Protein AF-A0A0C9YRB7-F1 (afdb_monomer)

pLDDT: mean 74.45, std 17.08, range [44.62, 98.25]

Secondary structure (DSSP, 8-state):
-EE--STT-S--EESSHHHHHHHHHHHTGGGS-EE--BTT---EESSHHHHHHHHHHHSGGGSSS---GGGB-----------PPPPP--------------------------------------------------------TTS-----------------PPPP--GGG-TTSPPP--SS----S-----TTHHHHHHHHHHHHHTTSS--

Foldseek 3Di:
DAADPDPPDPPGDDPDPVRVVVCCQPPPQLPDWDAQQFPPGRDIDSHPVVSVVCCCPVVVVVPPDPDDPVRGHPPDPPPPPPPDPPPPDDPPDPPPPPPPPPPPPPPPPPPDDDDDDDDDDDPPDPPDPPPPPPDPDDPPPPDPVPDDPPPPDPPPPPPDPDDDDDPPPPVPPPPVDDPDDDPPDPPDPCPPPPVCPVVVVVVVVVCVVVVVDDD

InterPro domains:
  IPR013087 Zinc finger C2H2-type [PS00028] (36-59)
  IPR013087 Zinc finger C2H2-type [SM00355] (2-28)
  IPR013087 Zinc finger C2H2-type [SM00355] (34-59)

Solvent-accessible surface area (backbone atoms only — not comparable to full-atom values): 15034 Å² total; per-residue (Å²): 121,38,71,62,81,61,85,93,60,84,80,34,74,26,86,37,69,66,56,45,51,53,45,44,50,68,70,54,46,47,75,44,76,45,61,50,45,47,62,98,44,90,53,72,27,52,46,71,70,58,47,51,52,46,40,62,70,77,41,42,83,57,62,89,49,91,72,56,74,88,47,45,50,84,79,76,72,73,75,71,74,70,80,64,78,73,73,77,77,74,72,86,61,83,73,72,83,72,77,79,76,77,79,79,74,76,75,74,75,73,75,83,74,85,73,83,85,84,82,91,72,84,75,83,76,77,81,69,82,80,74,81,86,84,73,96,67,81,78,74,76,83,75,65,86,87,55,82,81,78,75,77,71,85,65,85,76,69,84,74,83,78,81,85,73,80,78,75,89,64,80,85,74,60,81,86,54,82,78,82,82,68,79,74,73,82,82,61,89,78,62,74,78,54,90,59,51,77,57,51,51,55,52,52,53,48,37,37,74,71,64,78,42,84,131

Structure (mmCIF, N/CA/C/O backbone):
data_AF-A0A0C9YRB7-F1
#
_entry.id   AF-A0A0C9YRB7-F1
#
loop_
_atom_site.group_PDB
_atom_site.id
_atom_site.type_symbol
_atom_site.label_atom_id
_atom_site.label_alt_id
_atom_site.label_comp_id
_atom_site.label_asym_id
_atom_site.label_entity_id
_atom_site.label_seq_id
_atom_site.pdbx_PDB_ins_code
_atom_site.Cartn_x
_atom_site.Cartn_y
_atom_site.Cartn_z
_atom_site.occupancy
_atom_site.B_iso_or_equiv
_atom_site.auth_seq_id
_atom_site.auth_comp_id
_atom_site.auth_asym_id
_atom_site.auth_atom_id
_atom_site.pdbx_PDB_model_num
ATOM 1 N N . MET A 1 1 ? 16.265 2.697 -11.866 1.00 90.50 1 MET A N 1
ATOM 2 C CA . MET A 1 1 ? 15.735 1.322 -12.011 1.00 90.50 1 MET A CA 1
ATOM 3 C C . MET A 1 1 ? 15.212 0.885 -10.653 1.00 90.50 1 MET A C 1
ATOM 5 O O . MET A 1 1 ? 15.952 0.992 -9.684 1.00 90.50 1 MET A O 1
ATOM 9 N N . TYR A 1 2 ? 13.947 0.482 -10.559 1.00 97.62 2 TYR A N 1
ATOM 10 C CA . TYR A 1 2 ? 13.273 0.176 -9.290 1.00 97.62 2 TYR A CA 1
ATOM 11 C C . TYR A 1 2 ? 13.065 -1.333 -9.149 1.00 97.62 2 TYR A C 1
ATOM 13 O O . TYR A 1 2 ? 12.794 -2.001 -10.148 1.00 97.62 2 TYR A O 1
ATOM 21 N N . ARG A 1 3 ? 13.199 -1.872 -7.928 1.00 96.94 3 ARG A N 1
ATOM 22 C CA . ARG A 1 3 ? 13.149 -3.319 -7.673 1.00 96.94 3 ARG A CA 1
ATOM 23 C C . ARG A 1 3 ? 12.022 -3.715 -6.717 1.00 96.94 3 ARG A C 1
ATOM 25 O O . ARG A 1 3 ? 11.956 -3.190 -5.612 1.00 96.94 3 ARG A O 1
ATOM 32 N N . CYS A 1 4 ? 11.207 -4.698 -7.101 1.00 97.00 4 CYS A N 1
ATOM 33 C CA . CYS A 1 4 ? 10.248 -5.346 -6.205 1.00 97.00 4 CYS A CA 1
ATOM 34 C C . CYS A 1 4 ? 10.974 -6.343 -5.281 1.00 97.00 4 CYS A C 1
ATOM 36 O O . CYS A 1 4 ? 11.687 -7.241 -5.748 1.00 97.00 4 CYS A O 1
ATOM 38 N N . GLN A 1 5 ? 10.815 -6.172 -3.965 1.00 95.44 5 GLN A N 1
ATOM 39 C CA . GLN A 1 5 ? 11.448 -7.018 -2.941 1.00 95.44 5 GLN A CA 1
ATOM 40 C C . GLN A 1 5 ? 10.528 -8.122 -2.399 1.00 95.44 5 GLN A C 1
ATOM 42 O O . GLN A 1 5 ? 10.970 -8.943 -1.598 1.00 95.44 5 GLN A O 1
ATOM 47 N N . LEU A 1 6 ? 9.272 -8.185 -2.850 1.00 91.06 6 LEU A N 1
ATOM 48 C CA . LEU A 1 6 ? 8.321 -9.190 -2.384 1.00 91.06 6 LEU A CA 1
ATOM 49 C C . LEU A 1 6 ? 8.763 -10.603 -2.789 1.00 91.06 6 LEU A C 1
ATOM 51 O O . LEU A 1 6 ? 9.297 -10.842 -3.881 1.00 91.06 6 LEU A O 1
ATOM 55 N N . SER A 1 7 ? 8.569 -11.549 -1.870 1.00 89.88 7 SER A N 1
ATOM 56 C CA . SER A 1 7 ? 8.989 -12.934 -2.056 1.00 89.88 7 SER A CA 1
ATOM 57 C C . SER A 1 7 ? 8.270 -13.556 -3.258 1.00 89.88 7 SER A C 1
ATOM 59 O O . SER A 1 7 ? 7.118 -13.246 -3.557 1.00 89.88 7 SER A O 1
ATOM 61 N N . ARG A 1 8 ? 8.981 -14.418 -3.998 1.00 89.06 8 ARG A N 1
ATOM 62 C CA . ARG A 1 8 ? 8.457 -15.127 -5.185 1.00 89.06 8 ARG A CA 1
ATOM 63 C C . ARG A 1 8 ? 7.949 -14.220 -6.327 1.00 89.06 8 ARG A C 1
ATOM 65 O O . ARG A 1 8 ? 7.238 -14.696 -7.205 1.00 89.06 8 ARG A O 1
ATOM 72 N N . CYS A 1 9 ? 8.336 -12.942 -6.365 1.00 94.88 9 CYS A N 1
ATOM 73 C CA . CYS A 1 9 ? 8.055 -12.070 -7.505 1.00 94.88 9 CYS A CA 1
ATOM 74 C C . CYS A 1 9 ? 8.943 -12.418 -8.720 1.00 94.88 9 CYS A C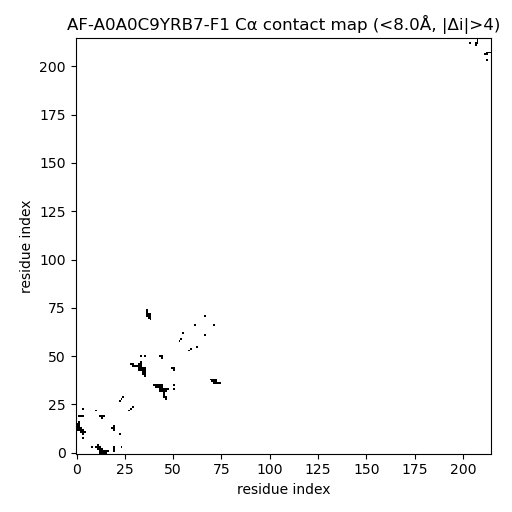 1
ATOM 76 O O . CYS A 1 9 ? 10.175 -12.394 -8.609 1.00 94.88 9 CYS A O 1
ATOM 78 N N . SER A 1 10 ? 8.327 -12.697 -9.878 1.00 93.00 10 SER A N 1
ATOM 79 C CA . SER A 1 10 ? 9.029 -12.906 -11.160 1.00 93.00 10 SER A CA 1
ATOM 80 C C . SER A 1 10 ? 9.356 -11.592 -11.884 1.00 93.00 10 SER A C 1
ATOM 82 O O . SER A 1 10 ? 10.374 -11.497 -12.562 1.00 93.00 10 SER A O 1
ATOM 84 N N . GLY A 1 11 ? 8.527 -10.555 -11.724 1.00 92.75 11 GLY A N 1
ATOM 85 C CA . GLY A 1 11 ? 8.689 -9.247 -12.369 1.00 92.75 11 GLY A CA 1
ATOM 86 C C . GLY A 1 11 ? 9.441 -8.254 -11.489 1.00 92.75 11 GLY A C 1
ATOM 87 O O . GLY A 1 11 ? 8.862 -7.277 -11.045 1.00 92.75 11 GLY A O 1
ATOM 88 N N . ARG A 1 12 ? 10.716 -8.513 -11.183 1.00 95.81 12 ARG A N 1
ATOM 89 C CA . ARG A 1 12 ? 11.421 -7.757 -10.130 1.00 95.81 12 ARG A CA 1
ATOM 90 C C . ARG A 1 12 ? 11.865 -6.356 -10.517 1.00 95.81 12 ARG A C 1
ATOM 92 O O . ARG A 1 12 ? 12.195 -5.606 -9.610 1.00 95.81 12 ARG A O 1
ATOM 99 N N . LEU A 1 13 ? 11.976 -6.024 -11.796 1.00 97.75 13 LEU A N 1
ATOM 100 C CA . LEU A 1 13 ? 12.654 -4.812 -12.252 1.00 97.75 13 LEU A CA 1
ATOM 101 C C . LEU A 1 13 ? 11.705 -3.922 -13.051 1.00 97.75 13 LEU A C 1
ATOM 103 O O . LEU A 1 13 ? 11.055 -4.389 -13.982 1.00 97.75 13 LEU A O 1
ATOM 107 N N . HIS A 1 14 ? 11.677 -2.633 -12.709 1.00 98.06 14 HIS A N 1
ATOM 108 C CA . HIS A 1 14 ? 10.812 -1.638 -13.339 1.00 98.06 14 HIS A CA 1
ATOM 109 C C . HIS A 1 14 ? 11.589 -0.378 -13.727 1.00 98.06 14 HIS A C 1
ATOM 111 O O . HIS A 1 14 ? 12.531 0.048 -13.045 1.00 98.06 14 HIS A O 1
ATOM 117 N N . SER A 1 15 ? 11.173 0.235 -14.835 1.00 97.44 15 SER A N 1
ATOM 118 C CA . SER A 1 15 ? 11.765 1.465 -15.369 1.00 97.44 15 SER A CA 1
ATOM 119 C C . SER A 1 15 ? 11.449 2.690 -14.507 1.00 97.44 15 SER A C 1
ATOM 121 O O . SER A 1 15 ? 12.297 3.569 -14.372 1.00 97.44 15 SER A O 1
ATOM 123 N N . SER A 1 16 ? 10.278 2.723 -13.864 1.00 98.25 16 SER A N 1
ATOM 124 C CA . SER A 1 16 ? 9.807 3.839 -13.039 1.00 98.25 16 SER A CA 1
ATOM 125 C C . SER A 1 16 ? 9.192 3.376 -11.715 1.00 98.25 16 SER A C 1
ATOM 127 O O . SER A 1 16 ? 8.793 2.219 -11.560 1.00 98.25 16 SER A O 1
ATOM 129 N N . LEU A 1 17 ? 9.089 4.304 -10.759 1.00 97.31 17 LEU A N 1
ATOM 130 C CA . LEU A 1 17 ? 8.416 4.074 -9.479 1.00 97.31 17 LEU A CA 1
ATOM 131 C C . LEU A 1 17 ? 6.925 3.771 -9.679 1.00 97.31 17 LEU A C 1
ATOM 133 O O . LEU A 1 17 ? 6.381 2.887 -9.026 1.00 97.31 17 LEU A O 1
ATOM 137 N N . HIS A 1 18 ? 6.281 4.457 -10.626 1.00 97.69 18 HIS A N 1
ATOM 138 C CA . HIS A 1 18 ? 4.881 4.222 -10.973 1.00 97.69 18 HIS A CA 1
ATOM 139 C C . HIS A 1 18 ? 4.647 2.797 -11.499 1.00 97.69 18 HIS A C 1
ATOM 141 O O . HIS A 1 18 ? 3.718 2.126 -11.058 1.00 97.69 18 HIS A O 1
ATOM 147 N N . ALA A 1 19 ? 5.533 2.295 -12.368 1.00 97.50 19 ALA A N 1
ATOM 148 C CA . ALA A 1 19 ? 5.457 0.923 -12.866 1.00 97.50 19 ALA A CA 1
ATOM 149 C C . ALA A 1 19 ? 5.654 -0.118 -11.749 1.00 97.50 19 ALA A C 1
ATOM 151 O O . ALA A 1 19 ? 4.968 -1.138 -11.747 1.00 97.50 19 ALA A O 1
ATOM 152 N N . LEU A 1 20 ? 6.540 0.148 -10.777 1.00 97.44 20 LEU A N 1
ATOM 153 C CA . LEU A 1 20 ? 6.680 -0.696 -9.586 1.00 97.44 20 LEU A CA 1
ATOM 154 C C . LEU A 1 20 ? 5.397 -0.684 -8.738 1.00 97.44 20 LEU A C 1
ATOM 156 O O . LEU A 1 20 ? 4.949 -1.745 -8.311 1.00 97.44 20 LEU A O 1
ATOM 160 N N . LYS A 1 21 ? 4.791 0.489 -8.516 1.00 95.75 21 LYS A N 1
ATOM 161 C CA . LYS A 1 21 ? 3.546 0.618 -7.744 1.00 95.75 21 LYS A CA 1
ATOM 162 C C . LYS A 1 21 ? 2.405 -0.175 -8.389 1.00 95.75 21 LYS A C 1
ATOM 164 O O . LYS A 1 21 ? 1.824 -1.033 -7.730 1.00 95.75 21 LYS A O 1
ATOM 169 N N . LEU A 1 22 ? 2.165 0.032 -9.686 1.00 95.19 22 LEU A N 1
ATOM 170 C CA . LEU A 1 22 ? 1.162 -0.726 -10.444 1.00 95.19 22 LEU A CA 1
ATOM 171 C C . LEU A 1 22 ? 1.442 -2.231 -10.425 1.00 95.19 22 LEU A 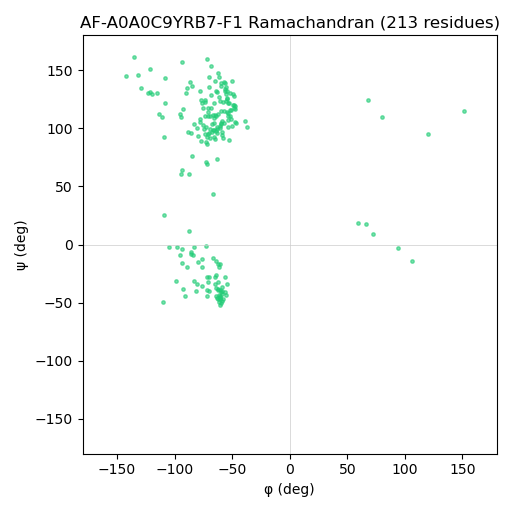C 1
ATOM 173 O O . LEU A 1 22 ? 0.526 -3.036 -10.281 1.00 95.19 22 LEU A O 1
ATOM 177 N N . HIS A 1 23 ? 2.709 -2.633 -10.538 1.00 95.69 23 HIS A N 1
ATOM 178 C CA . HIS A 1 23 ? 3.084 -4.038 -10.432 1.00 95.69 23 HIS A CA 1
ATOM 179 C C . HIS A 1 23 ? 2.711 -4.633 -9.067 1.00 95.69 23 HIS A C 1
ATOM 181 O O . HIS A 1 23 ? 2.146 -5.727 -9.028 1.00 95.69 23 HIS A O 1
ATOM 187 N N . VAL A 1 24 ? 2.996 -3.925 -7.968 1.00 94.25 24 VAL A N 1
ATOM 188 C CA . VAL A 1 24 ? 2.640 -4.364 -6.611 1.00 94.25 24 VAL A CA 1
ATOM 189 C C . VAL A 1 24 ? 1.126 -4.479 -6.457 1.00 94.25 24 VAL A C 1
ATOM 191 O O . VAL A 1 24 ? 0.641 -5.520 -6.012 1.00 94.25 24 VAL A O 1
ATOM 194 N N . GLU A 1 25 ? 0.377 -3.471 -6.895 1.00 90.81 25 GLU A N 1
ATOM 195 C CA . GLU A 1 25 ? -1.088 -3.476 -6.840 1.00 90.81 25 GLU A CA 1
ATOM 196 C C . GLU A 1 25 ? -1.691 -4.652 -7.624 1.00 90.81 25 GLU A C 1
ATOM 198 O O . GLU A 1 25 ? -2.506 -5.409 -7.096 1.00 90.81 25 GLU A O 1
ATOM 203 N N . LEU A 1 26 ? -1.242 -4.872 -8.861 1.00 90.38 26 LEU A N 1
ATOM 204 C CA . LEU A 1 26 ? -1.828 -5.885 -9.742 1.00 90.38 26 LEU A CA 1
ATOM 205 C C . LEU A 1 26 ? -1.337 -7.309 -9.460 1.00 90.38 26 LEU A C 1
ATOM 207 O O . LEU A 1 26 ? -2.095 -8.262 -9.639 1.00 90.38 26 LEU A O 1
ATOM 211 N N . SER A 1 27 ? -0.081 -7.483 -9.043 1.00 92.12 27 SER A N 1
ATOM 212 C CA . SER A 1 27 ? 0.544 -8.813 -8.924 1.00 92.12 27 SER A CA 1
ATOM 213 C C . SER A 1 27 ? 0.539 -9.356 -7.500 1.00 92.12 27 SER A C 1
ATOM 215 O O . SER A 1 27 ? 0.495 -10.575 -7.314 1.00 92.12 27 SER A O 1
ATOM 217 N N . HIS A 1 28 ? 0.621 -8.467 -6.508 1.00 91.44 28 HIS A N 1
ATOM 218 C CA . HIS A 1 28 ? 0.774 -8.841 -5.106 1.00 91.44 28 HIS A CA 1
ATOM 219 C C . HIS A 1 28 ? -0.487 -8.556 -4.296 1.00 91.44 28 HIS A C 1
ATOM 221 O O . HIS A 1 28 ? -0.975 -9.463 -3.626 1.00 91.44 28 HIS A O 1
ATOM 227 N N . LEU A 1 29 ? -1.049 -7.348 -4.398 1.00 87.19 29 LEU A N 1
ATOM 228 C CA . LEU A 1 29 ? -2.245 -6.991 -3.628 1.00 87.19 29 LEU A CA 1
ATOM 229 C C . LEU A 1 29 ? -3.509 -7.688 -4.142 1.00 87.19 29 LEU A C 1
ATOM 231 O O . LEU A 1 29 ? -4.378 -8.002 -3.344 1.00 87.19 29 LEU A O 1
ATOM 235 N N . SER A 1 30 ? -3.576 -8.039 -5.430 1.00 85.50 30 SER A N 1
ATOM 236 C CA . SER A 1 30 ? -4.700 -8.802 -6.003 1.00 85.50 30 SER A CA 1
ATOM 237 C C . SER A 1 30 ? -4.919 -10.191 -5.392 1.00 85.50 30 SER A C 1
ATOM 239 O O . SER A 1 30 ? -5.974 -10.790 -5.590 1.00 85.50 30 SER A O 1
ATOM 241 N N . ARG A 1 31 ? -3.920 -10.727 -4.682 1.00 84.62 31 ARG A N 1
ATOM 242 C CA . ARG A 1 31 ? -3.988 -12.034 -4.011 1.00 84.62 31 ARG A CA 1
ATOM 243 C C . ARG A 1 31 ? -4.375 -11.927 -2.540 1.00 84.62 31 ARG A C 1
ATOM 245 O O . ARG A 1 31 ? -4.577 -12.955 -1.902 1.00 84.62 31 ARG A O 1
ATOM 252 N N . VAL A 1 32 ? -4.419 -10.714 -1.997 1.00 88.62 32 VAL A N 1
ATOM 253 C CA . VAL A 1 32 ? -4.792 -10.465 -0.609 1.00 88.62 32 VAL A CA 1
ATOM 254 C C . VAL A 1 32 ? -6.288 -10.194 -0.587 1.00 88.62 32 VAL A C 1
ATOM 256 O O . VAL A 1 32 ? -6.759 -9.231 -1.183 1.00 88.62 32 VAL A O 1
ATOM 259 N N . SER A 1 33 ? -7.039 -11.064 0.081 1.00 92.12 33 SER A N 1
ATOM 260 C CA . SER A 1 33 ? -8.445 -10.812 0.373 1.00 92.12 33 SER A CA 1
ATOM 261 C C . SER A 1 33 ? -8.565 -9.597 1.289 1.00 92.12 33 SER A C 1
ATOM 263 O O . SER A 1 33 ? -7.874 -9.523 2.304 1.00 92.12 33 SER A O 1
ATOM 265 N N . LEU A 1 34 ? -9.455 -8.676 0.941 1.00 92.38 34 LEU A N 1
ATOM 266 C CA . LEU A 1 34 ? -9.782 -7.474 1.698 1.00 92.38 34 LEU A CA 1
ATOM 267 C C . LEU A 1 34 ? -11.187 -7.661 2.289 1.00 92.38 34 LEU A C 1
ATOM 269 O O . LEU A 1 34 ? -12.164 -7.422 1.577 1.00 92.38 34 LEU A O 1
ATOM 273 N N . PRO A 1 35 ? -11.326 -8.164 3.526 1.00 95.31 35 PRO A N 1
ATOM 274 C CA . PRO A 1 35 ? -12.632 -8.254 4.166 1.00 95.31 35 PRO A CA 1
ATOM 275 C C . PRO A 1 35 ? -13.178 -6.857 4.484 1.00 95.31 35 PRO A C 1
ATOM 277 O O . PRO A 1 35 ? -12.409 -5.921 4.707 1.00 95.31 35 PRO A O 1
ATOM 280 N N . CYS A 1 36 ? -14.497 -6.698 4.556 1.00 95.69 36 CYS A N 1
ATOM 281 C CA . CYS A 1 36 ? -15.095 -5.472 5.076 1.00 95.69 36 CYS A CA 1
ATOM 282 C C . CYS A 1 36 ? -14.706 -5.298 6.557 1.00 95.69 36 CYS A C 1
ATOM 284 O O . CYS A 1 36 ? -14.787 -6.256 7.327 1.00 95.69 36 CYS A O 1
ATOM 286 N N . PRO A 1 37 ? -14.234 -4.117 6.992 1.00 94.88 37 PRO A N 1
ATOM 287 C CA . PRO A 1 37 ? -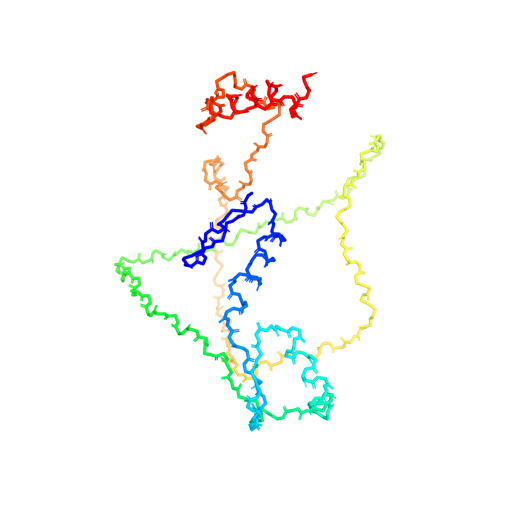13.874 -3.901 8.384 1.00 94.88 37 PRO A CA 1
ATOM 288 C C . PRO A 1 37 ? -15.090 -3.558 9.253 1.00 94.88 37 PRO A C 1
ATOM 290 O O . PRO A 1 37 ? -14.911 -3.396 10.451 1.00 94.88 37 PRO A O 1
ATOM 293 N N . ILE A 1 38 ? -16.307 -3.442 8.712 1.00 94.56 38 ILE A N 1
ATOM 294 C CA . ILE A 1 38 ? -17.510 -3.223 9.526 1.00 94.56 38 ILE A CA 1
ATOM 295 C C . ILE A 1 38 ? -17.940 -4.538 10.177 1.00 94.56 38 ILE A C 1
ATOM 297 O O . ILE A 1 38 ? -18.007 -5.585 9.533 1.00 94.56 38 ILE A O 1
ATOM 301 N N . ARG A 1 39 ? -18.209 -4.477 11.482 1.00 94.81 39 ARG A N 1
ATOM 302 C CA . ARG A 1 39 ? -18.664 -5.615 12.276 1.00 94.81 39 ARG A CA 1
ATOM 303 C C . ARG A 1 39 ? -19.979 -6.159 11.713 1.00 94.81 39 ARG A C 1
ATOM 305 O O . ARG A 1 39 ? -20.844 -5.392 11.309 1.00 94.81 39 ARG A O 1
ATOM 312 N N . ASP A 1 40 ? -20.093 -7.484 11.682 1.00 94.88 40 ASP A N 1
ATOM 313 C CA . ASP A 1 40 ? -21.240 -8.217 11.129 1.00 94.88 40 ASP A CA 1
ATOM 314 C C . ASP A 1 40 ? -21.423 -8.073 9.598 1.00 94.88 40 ASP A C 1
ATOM 316 O O . ASP A 1 40 ? -22.484 -8.395 9.062 1.00 94.88 40 ASP A O 1
ATOM 320 N N . CYS A 1 41 ? -20.384 -7.634 8.870 1.00 96.06 41 CYS A N 1
ATOM 321 C CA . CYS A 1 41 ? -20.336 -7.658 7.407 1.00 96.06 41 CYS A CA 1
ATOM 322 C C . CYS A 1 41 ? -19.308 -8.685 6.900 1.00 96.06 41 CYS A C 1
ATOM 324 O O . CYS A 1 41 ? -18.100 -8.468 6.974 1.00 96.06 41 CYS A O 1
ATOM 326 N N . ASP A 1 42 ? -19.790 -9.785 6.316 1.00 96.50 42 ASP A N 1
ATOM 327 C CA . ASP A 1 42 ? -18.948 -10.894 5.832 1.00 96.50 42 ASP A CA 1
ATOM 328 C C . ASP A 1 42 ? -18.447 -10.711 4.385 1.00 96.50 42 ASP A C 1
ATOM 330 O O . ASP A 1 42 ? -17.948 -11.648 3.755 1.00 96.50 42 ASP A O 1
ATOM 334 N N . ALA A 1 43 ? -18.599 -9.516 3.810 1.00 97.38 43 ALA A N 1
ATOM 335 C CA . ALA A 1 43 ? -18.186 -9.257 2.437 1.00 97.38 43 ALA A CA 1
ATOM 336 C C . ALA A 1 43 ? -16.651 -9.256 2.305 1.00 97.38 43 ALA A C 1
ATOM 338 O O . ALA A 1 43 ? -15.938 -8.651 3.106 1.00 97.38 43 ALA A O 1
ATOM 339 N N . VAL A 1 44 ? -16.133 -9.912 1.263 1.00 95.94 44 VAL A N 1
ATOM 340 C CA . VAL A 1 44 ? -14.692 -10.022 0.990 1.00 95.94 44 VAL A CA 1
ATOM 341 C C . VAL A 1 44 ? -14.399 -9.623 -0.450 1.00 95.94 44 VAL A C 1
ATOM 343 O O . VAL A 1 44 ? -15.064 -10.074 -1.381 1.00 95.94 44 VAL A O 1
ATOM 346 N N . PHE A 1 45 ? -13.364 -8.806 -0.641 1.00 94.00 45 PHE A N 1
ATOM 347 C CA . PHE A 1 45 ? -13.014 -8.218 -1.932 1.00 94.00 45 PHE A CA 1
ATOM 348 C C . PHE A 1 45 ? -11.601 -8.595 -2.365 1.00 94.00 45 PHE A C 1
ATOM 350 O O . PHE A 1 45 ? -10.711 -8.797 -1.544 1.00 94.00 45 PHE A O 1
ATOM 357 N N . ALA A 1 46 ? -11.372 -8.657 -3.677 1.00 90.38 46 ALA A N 1
ATOM 358 C CA . ALA A 1 46 ? -10.040 -8.905 -4.236 1.00 90.38 46 ALA A CA 1
ATOM 359 C C . ALA A 1 46 ? -9.285 -7.607 -4.566 1.00 90.38 46 ALA A C 1
ATOM 361 O O . ALA A 1 46 ? -8.086 -7.634 -4.846 1.00 90.38 46 ALA A O 1
ATOM 362 N N . ARG A 1 47 ? -9.988 -6.466 -4.625 1.00 88.44 47 ARG A N 1
ATOM 363 C CA . ARG A 1 47 ? -9.417 -5.175 -5.028 1.00 88.44 47 ARG A CA 1
ATOM 364 C C . ARG A 1 47 ? -9.992 -4.026 -4.211 1.00 88.44 47 ARG A C 1
ATOM 366 O O . ARG A 1 47 ? -11.185 -3.996 -3.926 1.00 88.44 47 ARG A O 1
ATOM 373 N N . VAL A 1 48 ? -9.147 -3.033 -3.946 1.00 89.12 48 VAL A N 1
ATOM 374 C CA . VAL A 1 48 ? -9.503 -1.822 -3.191 1.00 89.12 48 VAL A CA 1
ATOM 375 C C . VAL A 1 48 ? -10.705 -1.068 -3.783 1.00 89.12 48 VAL A C 1
ATOM 377 O O . VAL A 1 48 ? -11.594 -0.726 -3.010 1.00 89.12 48 VAL A O 1
ATOM 380 N N . PRO A 1 49 ? -10.830 -0.868 -5.114 1.00 91.88 49 PRO A N 1
ATOM 381 C CA . PRO A 1 49 ? -11.991 -0.165 -5.662 1.00 91.88 49 PRO A CA 1
ATOM 382 C C . PRO A 1 49 ? -13.321 -0.874 -5.385 1.00 91.88 49 PRO A C 1
ATOM 384 O O . PRO A 1 49 ? -14.327 -0.214 -5.184 1.00 91.88 49 PRO A O 1
ATOM 387 N N . GLN A 1 50 ? -13.331 -2.211 -5.328 1.00 94.31 50 GLN A N 1
ATOM 388 C CA . GLN A 1 50 ? -14.552 -2.967 -5.027 1.00 94.31 50 GLN A CA 1
ATOM 389 C C . GLN A 1 50 ? -14.975 -2.781 -3.570 1.00 94.31 50 GLN A C 1
ATOM 391 O O . GLN A 1 50 ? -16.160 -2.618 -3.299 1.00 94.31 50 GLN A O 1
ATOM 396 N N . LEU A 1 51 ? -14.004 -2.767 -2.650 1.00 94.00 51 LEU A N 1
ATOM 397 C CA . LEU A 1 51 ? -14.252 -2.456 -1.246 1.00 94.00 51 LEU A CA 1
ATOM 398 C C . LEU A 1 51 ? -14.819 -1.036 -1.102 1.00 94.00 51 LEU A C 1
ATOM 400 O O . LEU A 1 51 ? -15.793 -0.846 -0.386 1.00 94.00 51 LEU A O 1
ATOM 404 N N . GLN A 1 52 ? -14.255 -0.057 -1.816 1.00 93.88 52 GLN A N 1
ATOM 405 C CA . GLN A 1 52 ? -14.754 1.319 -1.801 1.00 93.88 52 GLN A CA 1
ATOM 406 C C . GLN A 1 52 ? -16.208 1.407 -2.289 1.00 93.88 52 GLN A C 1
ATOM 408 O O . GLN A 1 52 ? -17.049 1.959 -1.586 1.00 93.88 52 GLN A O 1
ATOM 413 N N . THR A 1 53 ? -16.524 0.822 -3.448 1.00 96.69 53 THR A N 1
ATOM 414 C CA . THR A 1 53 ? -17.900 0.805 -3.969 1.00 96.69 53 THR A CA 1
ATOM 415 C C . THR A 1 53 ? -18.857 0.105 -3.002 1.00 96.69 53 THR A C 1
ATOM 417 O O . THR A 1 53 ? -19.944 0.607 -2.739 1.00 96.69 53 THR A O 1
ATOM 420 N N . HIS A 1 54 ? -18.437 -1.008 -2.393 1.00 96.94 54 HIS A N 1
ATOM 421 C CA . HIS A 1 54 ? -19.234 -1.681 -1.369 1.00 96.94 54 HIS A CA 1
ATOM 422 C C . HIS A 1 54 ? -19.533 -0.776 -0.16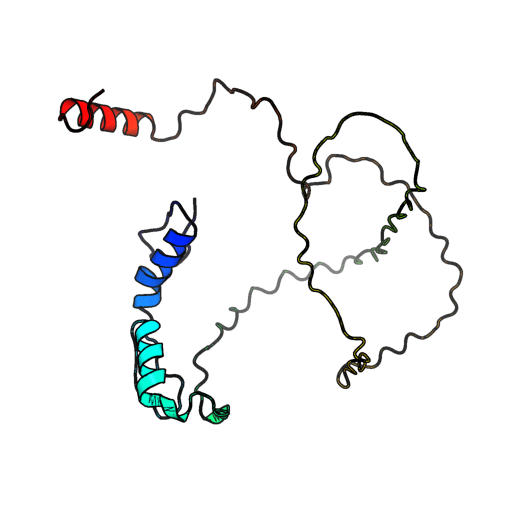9 1.00 96.94 54 HIS A C 1
ATOM 424 O O . HIS A 1 54 ? -20.669 -0.753 0.303 1.00 96.94 54 HIS A O 1
ATOM 430 N N . PHE A 1 55 ? -18.550 -0.010 0.302 1.00 94.25 55 PHE A N 1
ATOM 431 C CA . PHE A 1 55 ? -18.754 0.966 1.368 1.00 94.25 55 PHE A CA 1
ATOM 432 C C . PHE A 1 55 ? -19.778 2.039 0.985 1.00 94.25 55 PHE A C 1
ATOM 434 O O . PHE A 1 55 ? -20.688 2.320 1.761 1.00 94.25 55 PHE A O 1
ATOM 441 N N . GLU A 1 56 ? -19.660 2.600 -0.218 1.00 94.38 56 GLU A N 1
ATOM 442 C CA . GLU A 1 56 ? -20.558 3.645 -0.722 1.00 94.38 56 GLU A CA 1
ATOM 443 C C . GLU A 1 56 ? -22.003 3.150 -0.909 1.00 94.38 56 GLU A C 1
ATOM 445 O O . GLU A 1 56 ? -22.948 3.911 -0.700 1.00 94.38 56 GLU A O 1
ATOM 450 N N . GLU A 1 57 ? -22.192 1.882 -1.284 1.00 96.31 57 GLU A N 1
ATOM 451 C CA . GLU A 1 57 ? -23.510 1.301 -1.568 1.00 96.31 57 GLU A CA 1
ATOM 452 C C . GLU A 1 57 ? -24.161 0.651 -0.340 1.00 96.31 57 GLU A C 1
ATOM 454 O O . GLU A 1 57 ? -25.351 0.841 -0.087 1.00 96.31 57 GLU A O 1
ATOM 459 N N . THR A 1 58 ? -23.388 -0.116 0.430 1.00 96.81 58 THR A N 1
ATOM 460 C CA . THR A 1 58 ? -23.893 -0.954 1.533 1.00 96.81 58 THR A CA 1
ATOM 461 C C . THR A 1 58 ? -23.839 -0.218 2.867 1.00 96.81 58 THR A C 1
ATOM 463 O O . THR A 1 58 ? -24.773 -0.297 3.662 1.00 96.81 58 THR A O 1
ATOM 466 N N . HIS A 1 59 ? -22.777 0.558 3.080 1.00 94.62 59 HIS A N 1
ATOM 467 C CA . HIS A 1 59 ? -22.498 1.280 4.322 1.00 94.62 59 HIS A CA 1
ATOM 468 C C . HIS A 1 59 ? -22.668 2.791 4.161 1.00 94.62 59 HIS A C 1
ATOM 470 O O . HIS A 1 59 ? -22.104 3.588 4.905 1.00 94.62 59 HIS A O 1
ATOM 476 N N . ARG A 1 60 ? -23.500 3.209 3.198 1.00 92.75 60 ARG A N 1
ATOM 477 C CA . ARG A 1 60 ? -23.768 4.623 2.910 1.00 92.75 60 ARG A CA 1
ATOM 478 C C . ARG A 1 60 ? -24.228 5.412 4.135 1.00 92.75 60 ARG A C 1
ATOM 480 O O . ARG A 1 60 ? -23.941 6.596 4.237 1.00 92.75 60 ARG A O 1
ATOM 487 N N . LYS A 1 61 ? -24.977 4.762 5.030 1.00 89.69 61 LYS A N 1
ATOM 488 C CA . LYS A 1 61 ? -25.492 5.369 6.266 1.00 89.69 61 LYS A CA 1
ATOM 489 C C . LYS A 1 61 ? -24.391 5.642 7.286 1.00 89.69 61 LYS A C 1
ATOM 491 O O . LYS A 1 61 ? -24.517 6.574 8.058 1.00 89.69 61 LYS A O 1
ATOM 496 N N . ASP A 1 62 ? -23.321 4.857 7.246 1.00 84.81 62 ASP A N 1
ATOM 497 C CA . ASP A 1 62 ? -22.154 5.015 8.112 1.00 84.81 62 ASP A CA 1
ATOM 498 C C . ASP A 1 62 ? -21.178 6.066 7.540 1.00 84.81 62 ASP A C 1
ATOM 500 O O . ASP A 1 62 ? -20.214 6.470 8.188 1.00 84.81 62 ASP A O 1
ATOM 504 N N . PHE A 1 63 ? -21.420 6.525 6.306 1.00 78.31 63 PHE A N 1
ATOM 505 C CA . PHE A 1 63 ? -20.604 7.506 5.605 1.00 78.31 63 PHE A CA 1
ATOM 506 C C . PHE A 1 63 ? -20.989 8.930 6.035 1.00 78.31 63 PHE A C 1
ATOM 508 O O . PHE A 1 63 ? -22.001 9.474 5.596 1.00 78.31 63 PHE A O 1
ATOM 515 N N . GLY A 1 64 ? -20.155 9.548 6.875 1.00 75.31 64 GLY A N 1
ATOM 516 C CA . GLY A 1 64 ? -20.329 10.930 7.348 1.00 75.31 64 GLY A CA 1
ATOM 517 C C . GLY A 1 64 ? -20.792 11.053 8.800 1.00 75.31 64 GLY A C 1
ATOM 518 O O . GLY A 1 64 ? -20.631 12.122 9.384 1.00 75.31 64 GLY A O 1
ATOM 519 N N . ASP A 1 65 ? -21.266 9.960 9.395 1.00 78.44 65 ASP A N 1
ATOM 520 C CA . ASP A 1 65 ? -21.554 9.877 10.824 1.00 78.44 65 ASP A CA 1
ATOM 521 C C . ASP A 1 65 ? -20.354 9.304 11.596 1.00 78.44 65 ASP A C 1
ATOM 523 O O . ASP A 1 65 ? -19.484 8.618 11.051 1.00 78.44 65 ASP A O 1
ATOM 527 N N . HIS A 1 66 ? -20.278 9.604 12.895 1.00 84.38 66 HIS A N 1
ATOM 528 C CA . HIS A 1 66 ? -19.228 9.079 13.765 1.00 84.38 66 HIS A CA 1
ATOM 529 C C . HIS A 1 66 ? -19.397 7.558 13.938 1.00 84.38 66 HIS A C 1
ATOM 531 O O . HIS A 1 66 ? -20.145 7.099 14.805 1.00 84.38 66 HIS A O 1
ATOM 537 N N . VAL A 1 67 ? -18.664 6.764 13.153 1.00 84.31 67 VAL A N 1
ATOM 538 C CA . VAL A 1 67 ? -18.609 5.304 13.317 1.00 84.31 67 VAL A CA 1
ATOM 539 C C . VAL A 1 67 ? -17.880 4.981 14.625 1.00 84.31 67 VAL A C 1
ATOM 541 O O . VAL A 1 67 ? -16.706 5.328 14.783 1.00 84.31 67 VAL A O 1
ATOM 544 N N . PRO A 1 68 ? -18.533 4.334 15.603 1.00 88.62 68 PRO A N 1
ATOM 545 C CA . PRO A 1 68 ? -17.885 4.036 16.866 1.00 88.62 68 PRO A CA 1
ATOM 546 C C . PRO A 1 68 ? -16.804 2.964 16.679 1.00 88.62 68 PRO A C 1
ATOM 548 O O . PRO A 1 68 ? -16.977 2.010 15.924 1.00 88.62 68 PRO A O 1
ATOM 551 N N . ALA A 1 69 ? -15.700 3.069 17.424 1.00 88.56 69 ALA A N 1
ATOM 552 C CA . ALA A 1 69 ? -14.545 2.175 17.274 1.00 88.56 69 ALA A CA 1
ATOM 553 C C . ALA A 1 69 ? -14.883 0.675 17.417 1.00 88.56 69 ALA A C 1
ATOM 555 O O . ALA A 1 69 ? -14.227 -0.163 16.811 1.00 88.56 69 ALA A O 1
ATOM 556 N N . HIS A 1 70 ? -15.925 0.321 18.179 1.00 90.81 70 HIS A N 1
ATOM 557 C CA . HIS A 1 70 ? -16.364 -1.068 18.365 1.00 90.81 70 HIS A CA 1
ATOM 558 C C . HIS A 1 70 ? -17.143 -1.655 17.172 1.00 90.81 70 HIS A C 1
ATOM 560 O O . HIS A 1 70 ? -17.377 -2.867 17.144 1.00 90.81 70 HIS A O 1
ATOM 566 N N . ALA A 1 71 ? -17.567 -0.815 16.222 1.00 92.00 71 ALA A N 1
ATOM 567 C CA . ALA A 1 71 ? -18.200 -1.232 14.973 1.00 92.00 71 ALA A CA 1
ATOM 568 C C . ALA A 1 71 ? -17.169 -1.560 13.880 1.00 92.00 71 ALA A C 1
ATOM 570 O O . ALA A 1 71 ? -17.541 -2.094 12.840 1.00 92.00 71 ALA A O 1
ATOM 571 N N . ILE A 1 72 ? -15.883 -1.277 14.114 1.00 92.06 72 ILE A N 1
ATOM 572 C CA . ILE A 1 72 ? -14.796 -1.549 13.175 1.00 92.06 72 ILE A CA 1
ATOM 573 C C . ILE A 1 72 ? -13.957 -2.711 13.714 1.00 92.06 72 ILE A C 1
ATOM 575 O O . ILE A 1 72 ? -13.400 -2.646 14.808 1.00 92.06 72 ILE A O 1
ATOM 579 N N . ILE A 1 73 ? -13.846 -3.785 12.939 1.00 90.69 73 ILE A N 1
ATOM 580 C CA . ILE A 1 73 ? -12.953 -4.908 13.210 1.00 90.69 73 ILE A CA 1
ATOM 581 C C . ILE A 1 73 ? -11.524 -4.474 12.843 1.00 90.69 73 ILE A C 1
ATOM 583 O O . ILE A 1 73 ? -11.268 -4.134 11.682 1.00 90.69 73 ILE A O 1
ATOM 587 N N . PRO A 1 74 ? -10.559 -4.507 13.781 1.00 83.81 74 PRO A N 1
ATOM 588 C CA . PRO A 1 74 ? -9.166 -4.207 13.477 1.00 83.81 74 PRO A CA 1
ATOM 589 C C . PRO A 1 74 ? -8.599 -5.277 12.538 1.00 83.81 74 PRO A C 1
ATOM 591 O O . PRO A 1 74 ? -8.314 -6.398 12.954 1.00 83.81 74 PRO A O 1
ATOM 594 N N . GLN A 1 75 ? -8.442 -4.947 11.257 1.00 77.44 75 GLN A N 1
ATOM 595 C CA . GLN A 1 75 ? -7.896 -5.887 10.268 1.00 77.44 75 GLN A CA 1
ATOM 596 C C . GLN A 1 75 ? -6.376 -5.831 10.147 1.00 77.44 75 GLN A C 1
ATOM 598 O O . GLN A 1 75 ? -5.744 -6.775 9.671 1.00 77.44 75 GLN A O 1
ATOM 603 N N . ALA A 1 76 ? -5.765 -4.737 10.599 1.00 71.69 76 ALA A N 1
ATOM 604 C CA . ALA A 1 76 ? -4.327 -4.683 10.743 1.00 71.69 76 ALA A CA 1
ATOM 605 C C . ALA A 1 76 ? -3.938 -5.501 11.980 1.00 71.69 76 ALA A C 1
ATOM 607 O O . ALA A 1 76 ? -4.054 -5.036 13.109 1.00 71.69 76 ALA A O 1
ATOM 608 N N . SER A 1 77 ? -3.432 -6.711 11.759 1.00 66.69 77 SER A N 1
ATOM 609 C CA . SER A 1 77 ? -2.382 -7.248 12.615 1.00 66.69 77 SER A CA 1
ATOM 610 C C . SER A 1 77 ? -1.097 -6.585 12.123 1.00 66.69 77 SER A C 1
ATOM 612 O O . SER A 1 77 ? -0.531 -7.059 11.132 1.00 66.69 77 SER A O 1
ATOM 614 N N . PRO A 1 78 ? -0.647 -5.447 12.698 1.00 63.56 78 PRO A N 1
ATOM 615 C CA . PRO A 1 78 ? 0.711 -5.010 12.433 1.00 63.56 78 PRO A CA 1
ATOM 616 C C . PRO A 1 78 ? 1.583 -6.215 12.756 1.00 63.56 78 PRO A C 1
ATOM 618 O O . PRO A 1 78 ? 1.477 -6.770 13.852 1.00 63.56 78 PRO A O 1
ATOM 621 N N . ALA A 1 79 ? 2.352 -6.681 11.770 1.00 59.91 79 ALA A N 1
ATOM 622 C CA . ALA A 1 79 ? 3.290 -7.760 12.001 1.00 59.91 79 ALA A CA 1
ATOM 623 C C . ALA A 1 79 ? 4.119 -7.324 13.204 1.00 59.91 79 ALA A C 1
ATOM 625 O O . ALA A 1 79 ? 4.843 -6.331 13.112 1.00 59.91 79 ALA A O 1
ATOM 626 N N . ILE A 1 80 ? 3.935 -8.001 14.342 1.00 64.88 80 ILE A N 1
ATOM 627 C CA . ILE A 1 80 ? 4.752 -7.749 15.520 1.00 64.88 80 ILE A CA 1
ATOM 628 C C . ILE A 1 80 ? 6.162 -7.984 15.001 1.00 64.88 80 ILE A C 1
ATOM 630 O O . ILE A 1 80 ? 6.414 -9.094 14.516 1.00 64.88 80 ILE A O 1
ATOM 634 N N . PRO A 1 81 ? 7.027 -6.953 14.955 1.00 59.47 81 PRO A N 1
ATOM 635 C CA . PRO A 1 81 ? 8.345 -7.108 14.380 1.00 59.47 81 PRO A CA 1
ATOM 636 C C . PRO A 1 81 ? 8.969 -8.295 15.090 1.00 59.47 81 PRO A C 1
ATOM 638 O O . PRO A 1 81 ? 9.120 -8.271 16.311 1.00 59.47 81 PRO A O 1
ATOM 641 N N . THR A 1 82 ? 9.194 -9.375 14.330 1.00 65.94 82 THR A N 1
ATOM 642 C CA . THR A 1 82 ? 9.775 -10.613 14.847 1.00 65.94 82 THR A CA 1
ATOM 643 C C . THR A 1 82 ? 10.969 -10.178 15.656 1.00 65.94 82 THR A C 1
ATOM 645 O O . THR A 1 82 ? 11.826 -9.516 15.070 1.00 65.94 82 THR A O 1
ATOM 648 N N . SER A 1 83 ? 10.944 -10.443 16.969 1.00 58.88 83 SER A N 1
ATOM 649 C CA . SER A 1 83 ? 11.960 -10.007 17.925 1.00 58.88 83 SER A CA 1
ATOM 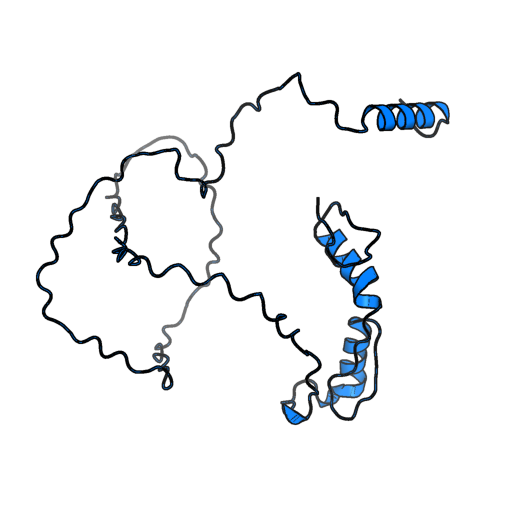650 C C . SER A 1 83 ? 13.314 -10.081 17.243 1.00 58.88 83 SER A C 1
ATOM 652 O O . SER A 1 83 ? 13.847 -11.177 17.051 1.00 58.88 83 SER A O 1
ATOM 654 N N . LEU A 1 84 ? 13.830 -8.931 16.798 1.00 70.19 84 LEU A N 1
ATOM 655 C CA . LEU A 1 84 ? 15.169 -8.889 16.245 1.00 70.19 84 LEU A CA 1
ATOM 656 C C . LEU A 1 84 ? 16.061 -9.425 17.356 1.00 70.19 84 LEU A C 1
ATOM 658 O O . LEU A 1 84 ? 15.802 -9.147 18.531 1.00 70.19 84 LEU A O 1
ATOM 662 N N . VAL A 1 85 ? 17.055 -10.243 17.001 1.00 78.44 85 VAL A N 1
ATOM 663 C CA . VAL A 1 85 ? 18.081 -10.640 17.968 1.00 78.44 85 VAL A CA 1
ATOM 664 C C . VAL A 1 85 ? 18.518 -9.345 18.645 1.00 78.44 85 VAL A C 1
ATOM 666 O O . VAL A 1 85 ? 18.906 -8.422 17.916 1.00 78.44 85 VAL A O 1
ATOM 669 N N . PRO A 1 86 ? 18.344 -9.217 19.976 1.00 77.06 86 PRO A N 1
ATOM 670 C CA . PRO A 1 86 ? 18.680 -7.983 20.654 1.00 77.06 86 PRO A CA 1
ATOM 671 C C . PRO A 1 86 ? 20.113 -7.647 20.248 1.00 77.06 86 PRO A C 1
ATOM 673 O O . PRO A 1 86 ? 20.956 -8.555 20.236 1.00 77.06 86 PRO A O 1
ATOM 676 N N . PRO A 1 87 ? 20.376 -6.402 19.808 1.00 79.00 87 PRO A N 1
ATOM 677 C CA . PRO A 1 87 ? 21.715 -6.023 19.398 1.00 79.00 87 PRO A CA 1
ATOM 678 C C . PRO A 1 87 ? 22.680 -6.432 20.516 1.00 79.00 87 PRO A C 1
ATOM 680 O O . PRO A 1 87 ? 22.302 -6.336 21.691 1.00 79.00 87 PRO A O 1
ATOM 683 N N . PRO A 1 88 ? 23.876 -6.950 20.178 1.00 83.81 88 PRO A N 1
ATOM 684 C CA . PRO A 1 88 ? 24.827 -7.388 21.187 1.00 83.81 88 PRO A CA 1
ATOM 685 C C . PRO A 1 88 ? 24.979 -6.274 22.216 1.00 83.81 88 PRO A C 1
ATOM 687 O O . PRO A 1 88 ? 25.149 -5.112 21.835 1.00 83.81 88 PRO A O 1
ATOM 690 N N . LEU A 1 89 ? 24.848 -6.629 23.500 1.00 78.50 89 LEU A N 1
ATOM 691 C CA . LEU A 1 89 ? 25.032 -5.687 24.596 1.00 78.50 89 LEU A CA 1
ATOM 692 C C . LEU A 1 89 ? 26.368 -4.995 24.352 1.00 78.50 89 LEU A C 1
ATOM 694 O O . LEU A 1 89 ? 27.407 -5.658 24.305 1.00 78.50 89 LEU A O 1
ATOM 698 N N . LEU A 1 90 ? 26.318 -3.682 24.114 1.00 72.62 90 LEU A N 1
ATOM 699 C CA . LEU A 1 90 ? 27.527 -2.889 23.982 1.00 72.62 90 LEU A CA 1
ATOM 700 C C . LEU A 1 90 ? 28.334 -3.160 25.247 1.00 72.62 90 LEU A C 1
ATOM 702 O O . LEU A 1 90 ? 27.820 -3.000 26.356 1.00 72.62 90 LEU A O 1
ATOM 706 N N . SER A 1 91 ? 29.561 -3.655 25.077 1.00 73.44 91 SER A N 1
ATOM 707 C CA . SER A 1 91 ? 30.489 -3.837 26.184 1.00 73.44 91 SER A CA 1
ATOM 708 C C . SER A 1 91 ? 30.501 -2.540 26.975 1.00 73.44 91 SER A C 1
ATOM 710 O O . SER A 1 91 ? 30.671 -1.476 26.378 1.00 73.44 91 SER A O 1
ATOM 712 N N . SER A 1 92 ? 30.289 -2.644 28.286 1.00 63.62 92 SER A N 1
ATOM 713 C CA . SER A 1 92 ? 30.258 -1.557 29.268 1.00 63.62 92 SER A CA 1
ATOM 714 C C . SER A 1 92 ? 31.629 -0.890 29.439 1.00 63.62 92 SER A C 1
ATOM 716 O O . SER A 1 92 ? 32.090 -0.659 30.551 1.00 63.62 92 SER A O 1
ATOM 718 N N . SER A 1 93 ? 32.320 -0.636 28.329 1.00 61.97 93 SER A N 1
ATOM 719 C CA . SER A 1 93 ? 33.296 0.428 28.231 1.00 61.97 93 SER A CA 1
ATOM 720 C C . SER A 1 93 ? 32.562 1.692 28.624 1.00 61.97 93 SER A C 1
ATOM 722 O O . SER A 1 93 ? 31.484 1.941 28.080 1.00 61.97 93 SER A O 1
ATOM 724 N N . ASP A 1 94 ? 33.141 2.454 29.552 1.00 62.72 94 ASP A N 1
ATOM 725 C CA . ASP A 1 94 ? 32.736 3.822 29.844 1.00 62.72 94 ASP A CA 1
ATOM 726 C C . ASP A 1 94 ? 32.399 4.494 28.520 1.00 62.72 94 ASP A C 1
ATOM 728 O O . ASP A 1 94 ? 33.281 4.710 27.684 1.00 62.72 94 ASP A O 1
ATOM 732 N N . VAL A 1 95 ? 31.101 4.701 28.276 1.00 54.28 95 VAL A N 1
ATOM 733 C CA . VAL A 1 95 ? 30.659 5.480 27.129 1.00 54.28 95 VAL A CA 1
ATOM 734 C C . VAL A 1 95 ? 31.257 6.841 27.421 1.00 54.28 95 VAL A C 1
ATOM 736 O O . VAL A 1 95 ? 30.873 7.438 28.432 1.00 54.28 95 VAL A O 1
ATOM 739 N N . PRO A 1 96 ? 32.244 7.311 26.637 1.00 62.03 96 PRO A N 1
ATOM 740 C CA . PRO A 1 96 ? 32.812 8.617 26.882 1.00 62.03 96 PRO A CA 1
ATOM 741 C C . PRO A 1 96 ? 31.631 9.571 26.886 1.00 62.03 96 PRO A C 1
ATOM 743 O O . PRO A 1 96 ? 30.834 9.549 25.944 1.00 62.03 96 PRO A O 1
ATOM 746 N N . SER A 1 97 ? 31.468 10.340 27.961 1.00 56.28 97 SER A N 1
ATOM 747 C CA . SER A 1 97 ? 30.491 11.417 28.006 1.00 56.28 97 SER A CA 1
ATOM 748 C C . SER A 1 97 ? 30.830 12.354 26.857 1.00 56.28 97 SER A C 1
ATOM 750 O O . SER A 1 97 ? 31.691 13.224 26.973 1.00 56.28 97 SER A O 1
ATOM 752 N N . HIS A 1 98 ? 30.224 12.113 25.699 1.00 52.62 98 HIS A N 1
ATOM 753 C CA . HIS A 1 98 ? 30.393 12.952 24.540 1.00 52.62 98 HIS A CA 1
ATOM 754 C C . HIS A 1 98 ? 29.601 14.206 24.850 1.00 52.62 98 HIS A C 1
ATOM 756 O O . HIS A 1 98 ? 28.386 14.263 24.672 1.00 52.62 98 HIS A O 1
ATOM 762 N N . THR A 1 99 ? 30.297 15.208 25.375 1.00 58.38 99 THR A N 1
ATOM 763 C CA . THR A 1 99 ? 29.784 16.562 25.460 1.00 58.38 99 THR A CA 1
ATOM 764 C C . THR A 1 99 ? 29.442 16.966 24.034 1.00 58.38 99 THR A C 1
ATOM 766 O O . THR A 1 99 ? 30.331 17.183 23.209 1.00 58.38 99 THR A O 1
ATOM 769 N N . MET A 1 100 ? 28.151 16.985 23.701 1.00 46.44 100 MET A N 1
ATOM 770 C CA . MET A 1 100 ? 27.708 17.503 22.416 1.00 46.44 100 MET A CA 1
ATOM 771 C C . MET A 1 100 ? 27.993 19.000 22.421 1.00 46.44 100 MET A C 1
ATOM 773 O O . MET A 1 100 ? 27.244 19.795 22.984 1.00 46.44 100 MET A O 1
ATOM 777 N N . THR A 1 101 ? 29.102 19.393 21.806 1.00 56.56 101 THR A N 1
ATOM 778 C CA . THR A 1 101 ? 29.363 20.787 21.478 1.00 56.56 101 THR A CA 1
ATOM 779 C C . THR A 1 101 ? 28.401 21.172 20.365 1.00 56.56 101 THR A C 1
ATOM 781 O O . THR A 1 101 ? 28.613 20.900 19.182 1.00 56.56 101 THR A O 1
ATOM 784 N N . VAL A 1 102 ? 27.278 21.775 20.756 1.00 53.75 102 VAL A N 1
ATOM 785 C CA . VAL A 1 102 ? 26.352 22.378 19.802 1.00 53.75 102 VAL A CA 1
ATOM 786 C C . VAL A 1 102 ? 27.137 23.444 19.047 1.00 53.75 102 VAL A C 1
ATOM 788 O O . VAL A 1 102 ? 27.614 24.420 19.625 1.00 53.75 102 VAL A O 1
ATOM 791 N N . SER A 1 103 ? 27.321 23.230 17.747 1.00 47.69 103 SER A N 1
ATOM 792 C CA . SER A 1 103 ? 27.984 24.203 16.888 1.00 47.69 103 SER A CA 1
ATOM 793 C C . SER A 1 103 ? 27.070 25.410 16.744 1.00 47.69 103 SER A C 1
ATOM 795 O O . SER A 1 103 ? 26.128 25.399 15.953 1.00 47.69 103 SER A O 1
ATOM 797 N N . VAL A 1 104 ? 27.342 26.459 17.518 1.00 55.00 104 VAL A N 1
ATOM 798 C CA . VAL A 1 104 ? 26.703 27.757 17.323 1.00 55.00 104 VAL A CA 1
ATOM 799 C C . VAL A 1 104 ? 27.276 28.331 16.036 1.00 55.00 104 VAL A C 1
ATOM 801 O O . VAL A 1 104 ? 28.355 28.925 16.007 1.00 55.00 104 VAL A O 1
ATOM 804 N N . ILE A 1 105 ? 26.570 28.112 14.929 1.00 50.75 105 ILE A N 1
ATOM 805 C CA . ILE A 1 105 ? 26.848 28.839 13.699 1.00 50.75 105 ILE A CA 1
ATOM 806 C C . ILE A 1 105 ? 26.451 30.279 13.997 1.00 50.75 105 ILE A C 1
ATOM 808 O O . ILE A 1 105 ? 25.267 30.602 14.050 1.00 50.75 105 ILE A O 1
ATOM 812 N N . SER A 1 106 ? 27.446 31.140 14.218 1.00 50.78 106 SER A N 1
ATOM 813 C CA . SER A 1 106 ? 27.246 32.584 14.161 1.00 50.78 106 SER A CA 1
ATOM 814 C C . SER A 1 106 ? 26.563 32.880 12.831 1.00 50.78 106 SER A C 1
ATOM 816 O O . SER A 1 106 ? 27.163 32.760 11.755 1.00 50.78 106 SER A O 1
ATOM 818 N N . SER A 1 107 ? 25.283 33.233 12.894 1.00 52.06 107 SER A N 1
ATOM 819 C CA . SER A 1 107 ? 24.625 33.895 11.792 1.00 52.06 107 SER A CA 1
ATOM 820 C C . SER A 1 107 ? 25.368 35.216 11.647 1.00 52.06 107 SER A C 1
ATOM 822 O O . SER A 1 107 ? 25.182 36.155 12.417 1.00 52.06 107 SER A O 1
ATOM 824 N N . LYS A 1 108 ? 26.301 35.279 10.689 1.00 50.19 108 LYS A N 1
ATOM 825 C CA . LYS A 1 108 ? 26.788 36.563 10.196 1.00 50.19 108 LYS A CA 1
ATOM 826 C C . LYS A 1 108 ? 25.550 37.265 9.668 1.00 50.19 108 LYS A C 1
ATOM 828 O O . LYS A 1 108 ? 25.135 37.017 8.536 1.00 50.19 108 LYS A O 1
ATOM 833 N N . CYS A 1 109 ? 24.944 38.086 10.518 1.00 47.81 109 CYS A N 1
ATOM 834 C CA . CYS A 1 109 ? 24.005 39.105 10.117 1.00 47.81 109 CYS A CA 1
ATOM 835 C C . CYS A 1 109 ? 24.771 39.906 9.068 1.00 47.81 109 CYS A C 1
ATOM 837 O O . CYS A 1 109 ? 25.743 40.596 9.386 1.00 47.81 109 CYS A O 1
ATOM 839 N N . ARG A 1 110 ? 24.473 39.651 7.789 1.00 48.38 110 ARG A N 1
ATOM 840 C CA . ARG A 1 110 ? 25.100 40.363 6.685 1.00 48.38 110 ARG A CA 1
ATOM 841 C C . ARG A 1 110 ? 24.651 41.802 6.855 1.00 48.38 110 ARG A C 1
ATOM 843 O O . ARG A 1 110 ? 23.541 42.143 6.463 1.00 48.38 110 ARG A O 1
ATOM 850 N N . ALA A 1 111 ? 25.506 42.617 7.467 1.00 53.66 111 ALA A N 1
ATOM 851 C CA . ALA A 1 111 ? 25.429 44.053 7.329 1.00 53.66 111 ALA A CA 1
ATOM 852 C C . ALA A 1 111 ? 25.313 44.317 5.828 1.00 53.66 111 ALA A C 1
ATOM 854 O O . ALA A 1 111 ? 26.158 43.873 5.047 1.00 53.66 111 ALA A O 1
ATOM 855 N N . SER A 1 112 ? 24.186 44.911 5.454 1.00 53.91 112 SER A N 1
ATOM 856 C CA . SER A 1 112 ? 23.811 45.276 4.099 1.00 53.91 112 SER A CA 1
ATOM 857 C C . SER A 1 112 ? 24.929 46.104 3.467 1.00 53.91 112 SER A C 1
ATOM 859 O O . SER A 1 112 ? 24.955 47.326 3.589 1.00 53.91 112 SER A O 1
ATOM 861 N N . GLN A 1 113 ? 25.879 45.443 2.805 1.00 49.97 113 GLN A N 1
ATOM 862 C CA . GLN A 1 113 ? 26.780 46.105 1.880 1.00 49.97 113 GLN A CA 1
ATOM 863 C C . GLN A 1 113 ? 25.954 46.441 0.647 1.00 49.97 113 GLN A C 1
ATOM 865 O O . GLN A 1 113 ? 25.653 45.583 -0.183 1.00 49.97 113 GLN A O 1
ATOM 870 N N . MET A 1 114 ? 25.562 47.710 0.574 1.00 54.75 114 MET A N 1
ATOM 871 C CA . MET A 1 114 ? 25.188 48.355 -0.671 1.00 54.75 114 MET A CA 1
ATOM 872 C C . MET A 1 114 ? 26.350 48.162 -1.648 1.00 54.75 114 MET A C 1
ATOM 874 O O . MET A 1 114 ? 27.406 48.763 -1.476 1.00 54.75 114 MET A O 1
ATOM 878 N N . SER A 1 115 ? 26.170 47.299 -2.644 1.00 45.75 115 SER A N 1
ATOM 879 C CA . SER A 1 115 ? 27.007 47.309 -3.838 1.00 45.75 115 SER A CA 1
ATOM 880 C C . SER A 1 115 ? 26.125 47.713 -5.000 1.00 45.75 115 SER A C 1
ATOM 882 O O . SER A 1 115 ? 25.193 47.001 -5.376 1.00 45.75 115 SER A O 1
ATOM 884 N N . LEU A 1 116 ? 26.426 48.902 -5.505 1.00 56.78 116 LEU A N 1
ATOM 885 C CA . LEU A 1 116 ? 25.998 49.391 -6.800 1.00 56.78 116 LEU A CA 1
ATOM 886 C C . LEU A 1 116 ? 26.578 48.499 -7.908 1.00 56.78 116 LEU A C 1
ATOM 888 O O . LEU A 1 116 ? 27.684 47.975 -7.785 1.00 56.78 116 LEU A O 1
ATOM 892 N N . ASP A 1 117 ? 25.781 48.399 -8.966 1.00 53.50 117 ASP A N 1
ATOM 893 C CA . ASP A 1 117 ? 26.091 47.999 -10.335 1.00 53.50 117 ASP A CA 1
ATOM 894 C C . ASP A 1 117 ? 26.503 46.558 -10.672 1.00 53.50 117 ASP A C 1
ATOM 896 O O . ASP A 1 117 ? 27.532 46.025 -10.270 1.00 53.50 117 ASP A O 1
ATOM 900 N N . GLY A 1 118 ? 25.725 45.998 -11.608 1.00 54.91 118 GLY A N 1
ATOM 901 C CA . GLY A 1 118 ? 26.306 45.275 -12.735 1.00 54.91 118 GLY A CA 1
ATOM 902 C C . GLY A 1 118 ? 25.920 43.805 -12.872 1.00 54.91 118 GLY A C 1
ATOM 903 O O . GLY A 1 118 ? 26.618 42.918 -12.402 1.00 54.91 118 GLY A O 1
ATOM 904 N N . THR A 1 119 ? 24.895 43.560 -13.693 1.00 50.62 119 THR A N 1
ATOM 905 C CA . THR A 1 119 ? 24.536 42.298 -14.378 1.00 50.62 119 THR A CA 1
ATOM 906 C C . THR A 1 119 ? 23.795 41.216 -13.578 1.00 50.62 119 THR A C 1
ATOM 908 O O . THR A 1 119 ? 24.305 40.508 -12.713 1.00 50.62 119 THR A O 1
ATOM 911 N N . SER A 1 120 ? 22.526 41.065 -13.958 1.00 52.28 120 SER A N 1
ATOM 912 C CA . SER A 1 120 ? 21.527 40.145 -13.431 1.00 52.28 120 SER A CA 1
ATOM 913 C C . SER A 1 120 ? 21.869 38.676 -13.701 1.00 52.28 120 SER A C 1
ATOM 915 O O . SER A 1 120 ? 21.702 38.180 -14.817 1.00 52.28 120 SER A O 1
ATOM 917 N N . ARG A 1 121 ? 22.243 37.933 -12.659 1.00 49.41 121 ARG A N 1
ATOM 918 C CA . ARG A 1 121 ? 22.061 36.476 -12.635 1.00 49.41 121 ARG A CA 1
ATOM 919 C C . ARG A 1 121 ? 20.759 36.181 -11.906 1.00 49.41 121 ARG A C 1
ATOM 921 O O . ARG A 1 121 ? 20.653 36.444 -10.713 1.00 49.41 121 ARG A O 1
ATOM 928 N N . LEU A 1 122 ? 19.771 35.676 -12.644 1.00 55.38 122 LEU A N 1
ATOM 929 C CA . LEU A 1 122 ? 18.456 35.307 -12.121 1.00 55.38 122 LEU A CA 1
ATOM 930 C C . LEU A 1 122 ? 18.619 34.323 -10.948 1.00 55.38 122 LEU A C 1
ATOM 932 O O . LEU A 1 122 ? 19.084 33.198 -11.163 1.00 55.38 122 LEU A O 1
ATOM 936 N N . PRO A 1 123 ? 18.261 34.709 -9.711 1.00 52.00 123 PRO A N 1
ATOM 937 C CA . PRO A 1 123 ? 18.301 33.793 -8.589 1.00 52.00 123 PRO A CA 1
ATOM 938 C C . PRO A 1 123 ? 17.213 32.737 -8.783 1.00 52.00 123 PRO A C 1
ATOM 940 O O . PRO A 1 123 ? 16.045 33.045 -9.031 1.00 52.00 123 PRO A O 1
ATOM 943 N N . ARG A 1 124 ? 17.611 31.468 -8.676 1.00 58.94 124 ARG A N 1
ATOM 944 C CA . ARG A 1 124 ? 16.711 30.316 -8.710 1.00 58.94 124 ARG A CA 1
ATOM 945 C C . ARG A 1 124 ? 15.772 30.409 -7.504 1.00 58.94 124 ARG A C 1
ATOM 947 O O . ARG A 1 124 ? 16.148 30.035 -6.396 1.00 58.94 124 ARG A O 1
ATOM 954 N N . LYS A 1 125 ? 14.574 30.956 -7.723 1.00 52.66 125 LYS A N 1
ATOM 955 C CA . LYS A 1 125 ? 13.498 31.040 -6.733 1.00 52.66 125 LYS A CA 1
ATOM 956 C C . LYS A 1 125 ? 13.132 29.625 -6.289 1.00 52.66 125 LYS A C 1
ATOM 958 O O . LYS A 1 125 ? 12.474 28.891 -7.019 1.00 52.66 125 LYS A O 1
ATOM 963 N N . TRP A 1 126 ? 13.567 29.240 -5.094 1.00 49.22 126 TRP A N 1
ATOM 964 C CA . TRP A 1 126 ? 12.860 28.218 -4.338 1.00 49.22 126 TRP A CA 1
ATOM 965 C C . TRP A 1 126 ? 11.486 28.802 -4.030 1.00 49.22 126 TRP A C 1
ATOM 967 O O . TRP A 1 126 ? 11.380 29.797 -3.314 1.00 49.22 126 TRP A O 1
ATOM 977 N N . SER A 1 127 ? 10.455 28.240 -4.657 1.00 50.31 127 SER A N 1
ATOM 978 C CA . SER A 1 127 ? 9.063 28.558 -4.366 1.00 50.31 127 SER A CA 1
ATOM 979 C C . SER A 1 127 ? 8.790 28.104 -2.936 1.00 50.31 127 SER A C 1
ATOM 981 O O . SER A 1 127 ? 8.493 26.944 -2.673 1.00 50.31 127 SER A O 1
ATOM 983 N N . ARG A 1 128 ? 9.000 29.018 -1.986 1.00 50.00 128 ARG A N 1
ATOM 984 C CA . ARG A 1 128 ? 8.382 28.917 -0.673 1.00 50.00 128 ARG A CA 1
ATOM 985 C C . ARG A 1 128 ? 6.886 29.072 -0.914 1.00 50.00 128 ARG A C 1
ATOM 987 O O . ARG A 1 128 ? 6.466 30.050 -1.530 1.00 50.00 128 ARG A O 1
ATOM 994 N N . LEU A 1 129 ? 6.127 28.063 -0.501 1.00 44.62 129 LEU A N 1
ATOM 995 C CA . LEU A 1 129 ? 4.695 28.165 -0.268 1.00 44.62 129 LEU A CA 1
ATOM 996 C C . LEU A 1 129 ? 4.479 29.392 0.624 1.00 44.62 129 LEU A C 1
ATOM 998 O O . LEU A 1 129 ? 4.779 29.349 1.813 1.00 44.62 129 LEU A O 1
ATOM 1002 N N . ASN A 1 130 ? 4.044 30.499 0.028 1.00 45.16 130 ASN A N 1
ATOM 1003 C CA . ASN A 1 130 ? 3.456 31.602 0.768 1.00 45.16 130 ASN A CA 1
ATOM 1004 C C . ASN A 1 130 ? 2.084 31.104 1.229 1.00 45.16 130 ASN A C 1
ATOM 1006 O O . ASN A 1 130 ? 1.097 31.258 0.514 1.00 45.16 130 ASN A O 1
ATOM 1010 N N . ALA A 1 131 ? 2.053 30.429 2.375 1.00 52.91 131 ALA A N 1
ATOM 1011 C CA . ALA A 1 131 ? 0.857 30.418 3.195 1.00 52.91 131 ALA A CA 1
ATOM 1012 C C . ALA A 1 131 ? 0.760 31.827 3.787 1.00 52.91 131 ALA A C 1
ATOM 1014 O O . ALA A 1 131 ? 1.680 32.292 4.459 1.00 52.91 131 ALA A O 1
ATOM 1015 N N . GLN A 1 132 ? -0.279 32.541 3.377 1.00 49.25 132 GLN A N 1
ATOM 1016 C CA . GLN A 1 132 ? -0.642 33.839 3.910 1.00 49.25 132 GLN A CA 1
ATOM 1017 C C . GLN A 1 132 ? -1.262 33.574 5.281 1.00 49.25 132 GLN A C 1
ATOM 1019 O O . GLN A 1 132 ? -2.392 33.107 5.359 1.00 49.25 132 GLN A O 1
ATOM 1024 N N . ASP A 1 133 ? -0.455 33.754 6.322 1.00 50.72 133 ASP A N 1
ATOM 1025 C CA . ASP A 1 133 ? -0.855 33.652 7.724 1.00 50.72 133 ASP A CA 1
ATOM 1026 C C . ASP A 1 133 ? -1.422 35.024 8.120 1.00 50.72 133 ASP A C 1
ATOM 1028 O O . ASP A 1 133 ? -0.728 35.878 8.669 1.00 50.72 133 ASP A O 1
ATOM 1032 N N . ASP A 1 134 ? -2.648 35.284 7.668 1.00 60.44 134 ASP A N 1
ATOM 1033 C CA . ASP A 1 134 ? -3.501 36.330 8.223 1.00 60.44 134 ASP A CA 1
ATOM 1034 C C . ASP A 1 134 ? -4.380 35.643 9.269 1.00 60.44 134 ASP A C 1
ATOM 1036 O O . ASP A 1 134 ? -5.222 34.824 8.905 1.00 60.44 134 ASP A O 1
ATOM 1040 N N . GLU A 1 135 ? -4.112 35.946 10.538 1.00 50.97 135 GLU A N 1
ATOM 1041 C CA . GLU A 1 135 ? -5.035 36.207 11.656 1.00 50.97 135 GLU A CA 1
ATOM 1042 C C . GLU A 1 135 ? -4.327 35.807 12.962 1.00 50.97 135 GLU A C 1
ATOM 1044 O O . GLU A 1 135 ? -3.979 34.648 13.182 1.00 50.97 135 GLU A O 1
ATOM 1049 N N . ASP A 1 136 ? -4.074 36.806 13.813 1.00 59.22 136 ASP A N 1
ATOM 1050 C CA . ASP A 1 136 ? -3.526 36.677 15.165 1.00 59.22 136 ASP A CA 1
ATOM 1051 C C . ASP A 1 136 ? -4.495 35.883 16.070 1.00 59.22 136 ASP A C 1
ATOM 1053 O O . ASP A 1 136 ? -5.170 36.439 16.941 1.00 59.22 136 ASP A O 1
ATOM 1057 N N . GLU A 1 137 ? -4.584 34.567 15.875 1.00 61.09 137 GLU A N 1
ATOM 1058 C CA . GLU A 1 137 ? -5.184 33.666 16.852 1.00 61.09 137 GLU A CA 1
ATOM 1059 C C . GLU A 1 137 ? -4.198 33.467 18.002 1.00 61.09 137 GLU A C 1
ATOM 1061 O O . GLU A 1 137 ? -3.082 32.970 17.844 1.00 61.09 137 GLU A O 1
ATOM 1066 N N . VAL A 1 138 ? -4.633 33.894 19.186 1.00 62.78 138 VAL A N 1
ATOM 1067 C CA . VAL A 1 138 ? -3.994 33.632 20.473 1.00 62.78 138 VAL A CA 1
ATOM 1068 C C . VAL A 1 138 ? -3.680 32.139 20.542 1.00 62.78 138 VAL A C 1
ATOM 1070 O O . VAL A 1 138 ? -4.584 31.322 20.690 1.00 62.78 138 VAL A O 1
ATOM 1073 N N . HIS A 1 139 ? -2.405 31.776 20.391 1.00 52.97 139 HIS A N 1
ATOM 1074 C CA . HIS A 1 139 ? -1.959 30.410 20.607 1.00 52.97 139 HIS A CA 1
ATOM 1075 C C . HIS A 1 139 ? -2.266 30.033 22.057 1.00 52.97 139 HIS A C 1
ATOM 1077 O O . HIS A 1 139 ? -1.550 30.427 22.977 1.00 52.97 139 HIS A O 1
ATOM 1083 N N . ASP A 1 140 ? -3.342 29.274 22.250 1.00 60.91 140 ASP A N 1
ATOM 1084 C CA . ASP A 1 140 ? -3.521 28.462 23.440 1.00 60.91 140 ASP A CA 1
ATOM 1085 C C . ASP A 1 140 ? -2.333 27.500 23.492 1.00 60.91 140 ASP A C 1
ATOM 1087 O O . ASP A 1 140 ? -2.212 26.575 22.682 1.00 60.91 140 ASP A O 1
ATOM 1091 N N . ASP A 1 141 ? -1.407 27.768 24.412 1.00 72.19 141 ASP A N 1
ATOM 1092 C CA . ASP A 1 141 ? -0.278 26.894 24.684 1.00 72.19 141 ASP A CA 1
ATOM 1093 C C . ASP A 1 141 ? -0.811 25.476 24.923 1.00 72.19 141 ASP A C 1
ATOM 1095 O O . ASP A 1 141 ? -1.558 25.215 25.869 1.00 72.19 141 ASP A O 1
ATOM 1099 N N . ILE A 1 142 ? -0.445 24.544 24.042 1.00 67.56 142 ILE A N 1
ATOM 1100 C CA . ILE A 1 142 ? -0.840 23.141 24.152 1.00 67.56 142 ILE A CA 1
ATOM 1101 C C . ILE A 1 142 ? -0.173 22.572 25.410 1.00 67.56 142 ILE A C 1
ATOM 1103 O O . ILE A 1 142 ? 1.007 22.211 25.411 1.00 67.56 142 ILE A O 1
ATOM 1107 N N . VAL A 1 143 ? -0.930 22.508 26.505 1.00 73.06 143 VAL A N 1
ATOM 1108 C CA . VAL A 1 143 ? -0.485 21.910 27.765 1.00 73.06 143 VAL A CA 1
ATOM 1109 C C . VAL A 1 143 ? -0.567 20.391 27.637 1.00 73.06 143 VAL A C 1
ATOM 1111 O O . VAL A 1 143 ? -1.641 19.798 27.692 1.00 73.06 143 VAL A O 1
ATOM 1114 N N . PHE A 1 144 ? 0.585 19.742 27.493 1.00 69.69 144 PHE A N 1
ATOM 1115 C CA . PHE A 1 144 ? 0.697 18.286 27.569 1.00 69.69 144 PHE A CA 1
ATOM 1116 C C . PHE A 1 144 ? 0.635 17.844 29.040 1.00 69.69 144 PHE A C 1
ATOM 1118 O O . PHE A 1 144 ? 1.661 17.771 29.716 1.00 69.69 144 PHE A O 1
ATOM 1125 N N . GLY A 1 145 ? -0.574 17.592 29.552 1.00 75.50 145 GLY A N 1
ATOM 1126 C CA . GLY A 1 145 ? -0.822 17.254 30.965 1.00 75.50 145 GLY A CA 1
ATOM 1127 C C . GLY A 1 145 ? -0.255 15.902 31.424 1.00 75.50 145 GLY A C 1
ATOM 1128 O O . GLY A 1 145 ? -0.198 15.618 32.617 1.00 75.50 145 GLY A O 1
ATOM 1129 N N . ASP A 1 146 ? 0.173 15.078 30.479 1.00 75.19 146 ASP A N 1
ATOM 1130 C CA . ASP A 1 146 ? 0.633 13.703 30.649 1.00 75.19 146 ASP A CA 1
ATOM 1131 C C . ASP A 1 146 ? 2.162 13.562 30.550 1.00 75.19 146 ASP A C 1
ATOM 1133 O O . ASP A 1 146 ? 2.708 12.481 30.785 1.00 75.19 146 ASP A O 1
ATOM 1137 N N . LEU A 1 147 ? 2.882 14.659 30.288 1.00 66.50 147 LEU A N 1
ATOM 1138 C CA . LEU A 1 147 ? 4.339 14.675 30.374 1.00 66.50 147 LEU A CA 1
ATOM 1139 C C . LEU A 1 147 ? 4.790 15.042 31.797 1.00 66.50 147 LEU A C 1
ATOM 1141 O O . LEU A 1 147 ? 4.284 16.006 32.375 1.00 66.50 147 LEU A O 1
ATOM 1145 N N . PRO A 1 148 ? 5.767 14.319 32.380 1.00 68.62 148 PRO A N 1
ATOM 1146 C CA . PRO A 1 148 ? 6.338 14.702 33.661 1.00 68.62 148 PRO A CA 1
ATOM 1147 C C . PRO A 1 148 ? 6.914 16.113 33.541 1.00 68.62 148 PRO A C 1
ATOM 1149 O O . PRO A 1 148 ? 7.767 16.378 32.691 1.00 68.62 148 PRO A O 1
ATOM 1152 N N . SER A 1 149 ? 6.440 17.021 34.394 1.00 62.06 149 SER A N 1
ATOM 1153 C CA . SER A 1 149 ? 6.918 18.396 34.451 1.00 62.06 149 SER A CA 1
ATOM 1154 C C . SER A 1 149 ? 8.404 18.388 34.798 1.00 62.06 149 SER A C 1
ATOM 1156 O O . SER A 1 149 ? 8.786 18.209 35.957 1.00 62.06 149 SER A O 1
ATOM 1158 N N . LEU A 1 150 ? 9.255 18.554 33.786 1.00 62.31 150 LEU A N 1
ATOM 1159 C CA . LEU A 1 150 ? 10.683 18.750 33.976 1.00 62.31 150 LEU A CA 1
ATOM 1160 C C . LEU A 1 150 ? 10.872 20.126 34.608 1.00 62.31 150 LEU A C 1
ATOM 1162 O O . LEU A 1 150 ? 10.985 21.142 33.923 1.00 62.31 150 LEU A O 1
ATOM 1166 N N . THR A 1 151 ? 10.900 20.168 35.937 1.00 56.88 151 THR A N 1
ATOM 1167 C CA . THR A 1 151 ? 11.406 21.326 36.663 1.00 56.88 151 THR A CA 1
ATOM 1168 C C . THR A 1 151 ? 12.894 21.417 36.359 1.00 56.88 151 THR A C 1
ATOM 1170 O O . THR A 1 151 ? 13.710 20.763 37.010 1.00 56.88 151 THR A O 1
ATOM 1173 N N . LEU A 1 152 ? 13.250 22.193 35.332 1.00 62.44 152 LEU A N 1
ATOM 1174 C CA . LEU A 1 152 ? 14.617 22.651 35.129 1.00 62.44 152 LEU A CA 1
ATOM 1175 C C . LEU A 1 152 ? 14.999 23.429 36.384 1.00 62.44 152 LEU A C 1
ATOM 1177 O O . LEU A 1 152 ? 14.637 24.597 36.546 1.00 62.44 152 LEU A O 1
ATOM 1181 N N . SER A 1 153 ? 15.678 22.756 37.314 1.00 54.72 153 SER A N 1
ATOM 1182 C CA . SER A 1 153 ? 16.268 23.447 38.443 1.00 54.72 153 SER A CA 1
ATOM 1183 C C . SER A 1 153 ? 17.259 24.430 37.838 1.00 54.72 153 SER A C 1
ATOM 1185 O O . SER A 1 153 ? 18.114 24.080 37.020 1.00 54.72 153 SER A O 1
ATOM 1187 N N . LYS A 1 154 ? 17.072 25.706 38.161 1.00 56.78 154 LYS A N 1
ATOM 1188 C CA . LYS A 1 154 ? 17.985 26.774 37.781 1.00 56.78 154 LYS A CA 1
ATOM 1189 C C . LYS A 1 154 ? 19.237 26.601 38.644 1.00 56.78 154 LYS A C 1
ATOM 1191 O O . LYS A 1 154 ? 19.446 27.343 39.597 1.00 56.78 154 LYS A O 1
ATOM 1196 N N . GLY A 1 155 ? 19.991 25.533 38.382 1.00 59.03 155 GLY A N 1
ATOM 1197 C CA . GLY A 1 155 ? 21.279 25.274 39.003 1.00 59.03 155 GLY A CA 1
ATOM 1198 C C . GLY A 1 155 ? 22.176 26.476 38.748 1.00 59.03 155 GLY A C 1
ATOM 1199 O O . GLY A 1 155 ? 22.112 27.075 37.672 1.00 59.03 155 GLY A O 1
ATOM 1200 N N . SER A 1 156 ? 22.948 26.874 39.759 1.00 55.94 156 SER A N 1
ATOM 1201 C CA . SER A 1 156 ? 23.916 27.957 39.631 1.00 55.94 156 SER A CA 1
ATOM 1202 C C . SER A 1 156 ? 24.819 27.651 38.443 1.00 55.94 156 SER A C 1
ATOM 1204 O O . SER A 1 156 ? 25.578 26.683 38.459 1.00 55.94 156 SER A O 1
ATOM 1206 N N . VAL A 1 157 ? 24.670 28.442 37.384 1.00 53.72 157 VAL A N 1
ATOM 1207 C CA . VAL A 1 157 ? 25.506 28.351 36.19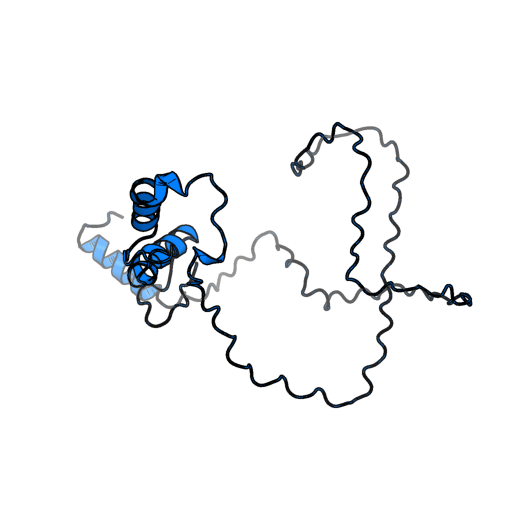6 1.00 53.72 157 VAL A CA 1
ATOM 1208 C C . VAL A 1 157 ? 26.860 28.912 36.599 1.00 53.72 157 VAL A C 1
ATOM 1210 O O . VAL A 1 157 ? 27.098 30.113 36.481 1.00 53.72 157 VAL A O 1
ATOM 1213 N N . ASP A 1 158 ? 27.732 28.052 37.118 1.00 66.88 158 ASP A N 1
ATOM 1214 C CA . ASP A 1 158 ? 29.156 28.344 37.064 1.00 66.88 158 ASP A CA 1
ATOM 1215 C C . ASP A 1 158 ? 29.493 28.599 35.588 1.00 66.88 158 ASP A C 1
ATOM 1217 O O . ASP A 1 158 ? 29.022 27.853 34.718 1.00 66.88 158 ASP A O 1
ATOM 1221 N N . PRO A 1 159 ? 30.219 29.682 35.265 1.00 63.25 159 PRO A N 1
ATOM 1222 C CA . PRO A 1 159 ? 30.531 30.021 33.889 1.00 63.25 159 PRO A CA 1
ATOM 1223 C C . PRO A 1 159 ? 31.316 28.865 33.269 1.00 63.25 159 PRO A C 1
ATOM 1225 O O . PRO A 1 159 ? 32.500 28.675 33.538 1.00 63.25 159 PRO A O 1
ATOM 1228 N N . VAL A 1 160 ? 30.639 28.072 32.440 1.00 61.34 160 VAL A N 1
ATOM 1229 C CA . VAL A 1 160 ? 31.278 27.027 31.650 1.00 61.34 160 VAL A CA 1
ATOM 1230 C C . VAL A 1 160 ? 32.166 27.738 30.642 1.00 61.34 160 VAL A C 1
ATOM 1232 O O . VAL A 1 160 ? 31.680 28.424 29.742 1.00 61.34 160 VAL A O 1
ATOM 1235 N N . THR A 1 161 ? 33.477 27.602 30.805 1.00 62.16 161 THR A N 1
ATOM 1236 C CA . THR A 1 161 ? 34.457 28.096 29.842 1.00 62.16 161 THR A CA 1
ATOM 1237 C C . THR A 1 161 ? 34.257 27.341 28.531 1.00 62.16 161 THR A C 1
ATOM 1239 O O . THR A 1 161 ? 34.651 26.184 28.395 1.00 62.16 161 THR A O 1
ATOM 1242 N N . VAL A 1 162 ? 33.589 27.970 27.565 1.00 60.31 162 VAL A N 1
ATOM 1243 C CA . VAL A 1 162 ? 33.390 27.391 26.234 1.00 60.31 162 VAL A CA 1
ATOM 1244 C C . VAL A 1 162 ? 34.658 27.626 25.420 1.00 60.31 162 VAL A C 1
ATOM 1246 O O . VAL A 1 162 ? 34.874 28.712 24.883 1.00 60.31 162 VAL A O 1
ATOM 1249 N N . GLU A 1 163 ? 35.508 26.608 25.312 1.00 66.38 163 GLU A N 1
ATOM 1250 C CA . GLU A 1 163 ? 36.611 26.627 24.354 1.00 66.38 163 GLU A CA 1
ATOM 1251 C C . GLU A 1 163 ? 36.070 26.414 22.936 1.00 66.38 163 GLU A C 1
ATOM 1253 O O . GLU A 1 163 ? 35.608 25.336 22.560 1.00 66.38 163 GLU A O 1
ATOM 1258 N N . VAL A 1 164 ? 36.129 27.466 22.121 1.00 53.62 164 VAL A N 1
ATOM 1259 C CA . VAL A 1 164 ? 35.778 27.400 20.700 1.00 53.62 164 VAL A CA 1
ATOM 1260 C C . VAL A 1 164 ? 37.030 27.020 19.914 1.00 53.62 164 VAL A C 1
ATOM 1262 O O . VAL A 1 164 ? 37.846 27.875 19.570 1.00 53.62 164 VAL A O 1
ATOM 1265 N N . SER A 1 165 ? 37.189 25.734 19.604 1.00 59.56 165 SER A N 1
ATOM 1266 C CA . SER A 1 165 ? 38.222 25.289 18.666 1.00 59.56 165 SER A CA 1
ATOM 1267 C C . SER A 1 165 ? 37.713 25.390 17.224 1.00 59.56 165 SER A C 1
ATOM 1269 O O . SER A 1 165 ? 36.576 25.040 16.903 1.00 59.56 165 SER A O 1
ATOM 1271 N N . LYS A 1 166 ? 38.552 25.905 16.318 1.00 64.62 166 LYS A N 1
ATOM 1272 C CA . LYS A 1 166 ? 38.263 25.854 14.881 1.00 64.62 166 LYS A CA 1
ATOM 1273 C C . LYS A 1 166 ? 38.410 24.405 14.436 1.00 64.62 166 LYS A C 1
ATOM 1275 O O . LYS A 1 166 ? 39.504 23.855 14.529 1.00 64.62 166 LYS A O 1
ATOM 1280 N N . GLN A 1 167 ? 37.322 23.807 13.956 1.00 56.75 167 GLN A N 1
ATOM 1281 C CA . GLN A 1 167 ? 37.346 22.443 13.444 1.00 56.75 167 GLN A CA 1
ATOM 1282 C C . GLN A 1 167 ? 38.410 22.339 12.334 1.00 56.75 167 GLN A C 1
ATOM 1284 O O . GLN A 1 167 ? 38.352 23.118 11.374 1.00 56.75 167 GLN A O 1
ATOM 1289 N N . PRO A 1 168 ? 39.398 21.433 12.453 1.00 61.12 168 PRO A N 1
ATOM 1290 C CA . PRO A 1 168 ? 40.373 21.223 11.397 1.00 61.12 168 PRO A CA 1
ATOM 1291 C C . PRO A 1 168 ? 39.631 20.783 10.135 1.00 61.12 168 PRO A C 1
ATOM 1293 O O . PRO A 1 168 ? 38.699 19.980 10.192 1.00 61.12 168 PRO A O 1
ATOM 1296 N N . VAL A 1 169 ? 40.018 21.356 8.997 1.00 65.75 169 VAL A N 1
ATOM 1297 C CA . VAL A 1 169 ? 39.427 21.069 7.687 1.00 65.75 169 VAL A CA 1
ATOM 1298 C C . VAL A 1 169 ? 39.896 19.683 7.241 1.00 65.75 169 VAL A C 1
ATOM 1300 O O . VAL A 1 169 ? 40.733 19.554 6.354 1.00 65.75 169 VAL A O 1
ATOM 1303 N N . ASP A 1 170 ? 39.397 18.629 7.885 1.00 66.81 170 ASP A N 1
ATOM 1304 C CA . ASP A 1 170 ? 39.559 17.275 7.375 1.00 66.81 170 ASP A CA 1
ATOM 1305 C C . ASP A 1 170 ? 38.435 16.989 6.377 1.00 66.81 170 ASP A C 1
ATOM 1307 O O . ASP A 1 170 ? 37.298 16.642 6.711 1.00 66.81 170 ASP A O 1
ATOM 1311 N N . VAL A 1 171 ? 38.772 17.199 5.107 1.00 58.06 171 VAL A N 1
ATOM 1312 C CA . VAL A 1 171 ? 37.894 17.022 3.946 1.00 58.06 17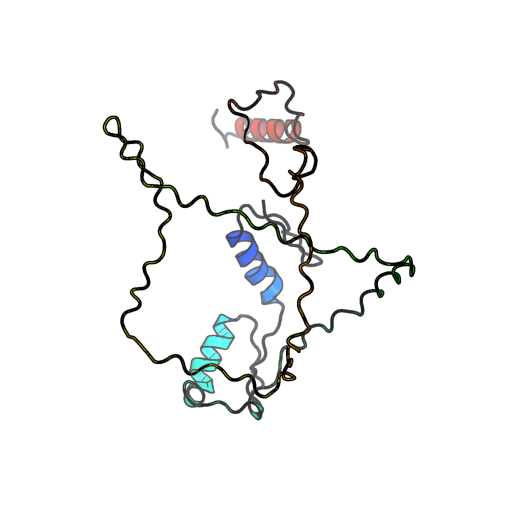1 VAL A CA 1
ATOM 1313 C C . VAL A 1 171 ? 37.432 15.561 3.806 1.00 58.06 171 VAL A C 1
ATOM 1315 O O . VAL A 1 171 ? 36.439 15.294 3.131 1.00 58.06 171 VAL A O 1
ATOM 1318 N N . ARG A 1 172 ? 38.101 14.601 4.464 1.00 59.09 172 ARG A N 1
ATOM 1319 C CA . ARG A 1 172 ? 37.806 13.168 4.317 1.00 59.09 172 ARG A CA 1
ATOM 1320 C C . ARG A 1 172 ? 36.603 12.676 5.129 1.00 59.09 172 ARG A C 1
ATOM 1322 O O . ARG A 1 172 ? 36.091 11.605 4.823 1.00 59.09 172 ARG A O 1
ATOM 1329 N N . ALA A 1 173 ? 36.114 13.438 6.109 1.00 55.59 173 ALA A N 1
ATOM 1330 C CA . ALA A 1 173 ? 35.077 12.965 7.037 1.00 55.59 173 ALA A CA 1
ATOM 1331 C C . ALA A 1 173 ? 33.625 13.310 6.638 1.00 55.59 173 ALA A C 1
ATOM 1333 O O . ALA A 1 173 ? 32.682 12.893 7.309 1.00 55.59 173 ALA A O 1
ATOM 1334 N N . GLN A 1 174 ? 33.395 14.059 5.555 1.00 59.34 174 GLN A N 1
ATOM 1335 C CA . GLN A 1 174 ? 32.048 14.517 5.181 1.00 59.34 174 GLN A CA 1
ATOM 1336 C C . GLN A 1 174 ? 31.361 13.578 4.177 1.00 59.34 174 GLN A C 1
ATOM 1338 O O . GLN A 1 174 ? 30.986 13.988 3.081 1.00 59.34 174 GLN A O 1
ATOM 1343 N N . LEU A 1 175 ? 31.152 12.317 4.572 1.00 60.88 175 LEU A N 1
ATOM 1344 C CA . LEU A 1 175 ? 30.421 11.313 3.774 1.00 60.88 175 LEU A CA 1
ATOM 1345 C C . LEU A 1 175 ? 28.937 11.660 3.553 1.00 60.88 175 LEU A C 1
ATOM 1347 O O . LEU A 1 175 ? 28.282 11.068 2.702 1.00 60.88 175 LEU A O 1
ATOM 1351 N N . SER A 1 176 ? 28.397 12.618 4.309 1.00 72.12 176 SER A N 1
ATOM 1352 C CA . SER A 1 176 ? 27.013 13.082 4.185 1.00 72.12 176 SER A CA 1
ATOM 1353 C C . SER A 1 176 ? 26.811 14.167 3.125 1.00 72.12 176 SER A C 1
ATOM 1355 O O . SER A 1 176 ? 25.670 14.552 2.864 1.00 72.12 176 SER A O 1
ATOM 1357 N N . ARG A 1 177 ? 27.881 14.684 2.504 1.00 65.62 177 ARG A N 1
ATOM 1358 C CA . ARG A 1 177 ? 27.739 15.665 1.424 1.00 65.62 177 ARG A CA 1
ATOM 1359 C C . ARG A 1 177 ? 27.560 14.967 0.075 1.00 65.62 177 ARG A C 1
ATOM 1361 O O . ARG A 1 177 ? 28.246 13.982 -0.194 1.00 65.62 177 ARG A O 1
ATOM 1368 N N . PRO A 1 178 ? 26.673 15.479 -0.795 1.00 64.44 178 PRO A N 1
ATOM 1369 C CA . PRO A 1 178 ? 26.582 14.992 -2.164 1.00 64.44 178 PRO A CA 1
ATOM 1370 C C . PRO A 1 178 ? 27.952 15.123 -2.840 1.00 64.44 178 PRO A C 1
ATOM 1372 O O . PRO A 1 178 ? 28.611 16.158 -2.706 1.00 64.44 178 PRO A O 1
ATOM 1375 N N . GLN A 1 179 ? 28.386 14.068 -3.538 1.00 69.56 179 GLN A N 1
ATOM 1376 C CA . GLN A 1 179 ? 29.657 14.084 -4.259 1.00 69.56 179 GLN A CA 1
ATOM 1377 C C . GLN A 1 179 ? 29.689 15.271 -5.236 1.00 69.56 179 GLN A C 1
ATOM 1379 O O . GLN A 1 179 ? 28.696 15.517 -5.929 1.00 69.56 179 GLN A O 1
ATOM 1384 N N . PRO A 1 180 ? 30.802 16.022 -5.299 1.00 67.94 180 PRO A N 1
ATOM 1385 C CA . PRO A 1 180 ? 30.932 17.113 -6.249 1.00 67.94 180 PRO A CA 1
ATOM 1386 C C . PRO A 1 180 ? 30.835 16.561 -7.674 1.00 67.94 180 PRO A C 1
ATOM 1388 O O . PRO A 1 180 ? 31.557 15.637 -8.048 1.00 67.94 180 PRO A O 1
ATOM 1391 N N . VAL A 1 181 ? 29.930 17.130 -8.470 1.00 75.38 181 VAL A N 1
ATOM 1392 C CA . VAL A 1 181 ? 29.801 16.802 -9.892 1.00 75.38 181 VAL A CA 1
ATOM 1393 C C . VAL A 1 181 ? 31.037 17.345 -10.607 1.00 75.38 181 VAL A C 1
ATOM 1395 O O . VAL A 1 181 ? 31.214 18.559 -10.705 1.00 75.38 181 VAL A O 1
ATOM 1398 N N . ILE A 1 182 ? 31.905 16.452 -11.080 1.00 74.69 182 ILE A N 1
ATOM 1399 C CA . ILE A 1 182 ? 33.069 16.812 -11.896 1.00 74.69 182 ILE A CA 1
ATOM 1400 C C . ILE A 1 182 ? 32.559 17.182 -13.295 1.00 74.69 182 ILE A C 1
ATOM 1402 O O . ILE A 1 182 ? 31.880 16.380 -13.937 1.00 74.69 182 ILE A O 1
ATOM 1406 N N . TYR A 1 183 ? 32.860 18.400 -13.753 1.00 68.56 183 TYR A N 1
ATOM 1407 C CA . TYR A 1 183 ? 32.560 18.860 -15.110 1.00 68.56 183 TYR A CA 1
ATOM 1408 C C . TYR A 1 183 ? 33.852 19.324 -15.800 1.00 68.56 183 TYR A C 1
ATOM 1410 O O . TYR A 1 183 ? 34.569 20.139 -15.212 1.00 68.56 183 TYR A O 1
ATOM 1418 N N . PRO A 1 184 ? 34.142 18.872 -17.034 1.00 78.94 184 PRO A N 1
ATOM 1419 C CA . PRO A 1 184 ? 33.343 17.966 -17.869 1.00 78.94 184 PRO A CA 1
ATOM 1420 C C . PRO A 1 184 ? 33.354 16.507 -17.360 1.00 78.94 184 PRO A C 1
ATOM 1422 O O . PRO A 1 184 ? 34.251 16.139 -16.599 1.00 78.94 184 PRO A O 1
ATOM 1425 N N . PRO A 1 185 ? 32.368 15.673 -17.748 1.00 76.44 185 PRO A N 1
ATOM 1426 C CA . PRO A 1 185 ? 32.383 14.248 -17.428 1.00 76.44 185 PRO A CA 1
ATOM 1427 C C . PRO A 1 185 ? 33.680 13.620 -17.944 1.00 76.44 185 PRO A C 1
ATOM 1429 O O . PRO A 1 185 ? 34.058 13.852 -19.092 1.00 76.44 185 PRO A O 1
ATOM 1432 N N . ILE A 1 186 ? 34.359 12.837 -17.106 1.0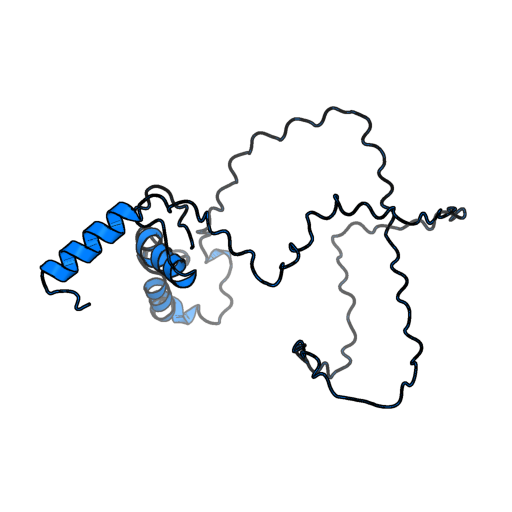0 76.12 186 ILE A N 1
ATOM 1433 C CA . ILE A 1 186 ? 35.555 12.101 -17.521 1.00 76.12 186 ILE A CA 1
ATOM 1434 C C . ILE A 1 186 ? 35.107 11.078 -18.571 1.00 76.12 186 ILE A C 1
ATOM 1436 O O . ILE A 1 186 ? 34.374 10.143 -18.249 1.00 76.12 186 ILE A O 1
ATOM 1440 N N . SER A 1 187 ? 35.514 11.269 -19.826 1.00 62.94 187 SER A N 1
ATOM 1441 C CA . SER A 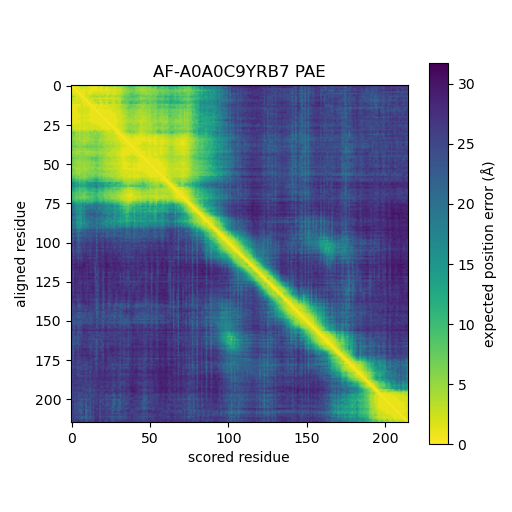1 187 ? 35.362 10.269 -20.879 1.00 62.94 187 SER A CA 1
ATOM 1442 C C . SER A 1 187 ? 36.358 9.149 -20.605 1.00 62.94 187 SER A C 1
ATOM 1444 O O . SER A 1 187 ? 37.530 9.239 -20.963 1.00 62.94 187 SER A O 1
ATOM 1446 N N . THR A 1 188 ? 35.930 8.115 -19.894 1.00 66.88 188 THR A N 1
ATOM 1447 C CA . THR A 1 188 ? 36.707 6.881 -19.833 1.00 66.88 188 THR A CA 1
ATOM 1448 C C . THR A 1 188 ? 36.463 6.132 -21.136 1.00 66.88 188 THR A C 1
ATOM 1450 O O . THR A 1 188 ? 35.369 5.607 -21.324 1.00 66.88 188 THR A O 1
ATOM 1453 N N . ASP A 1 189 ? 37.458 6.087 -22.024 1.00 69.81 189 ASP A N 1
ATOM 1454 C CA . ASP A 1 189 ? 37.421 5.211 -23.209 1.00 69.81 189 ASP A CA 1
ATOM 1455 C C . ASP A 1 189 ? 37.349 3.720 -22.807 1.00 69.81 189 ASP A C 1
ATOM 1457 O O . ASP A 1 189 ? 36.854 2.896 -23.567 1.00 69.81 189 ASP A O 1
ATOM 1461 N N . ASP A 1 190 ? 37.727 3.391 -21.565 1.00 64.06 190 ASP A N 1
ATOM 1462 C CA . ASP A 1 190 ? 37.503 2.097 -20.910 1.00 64.06 190 ASP A CA 1
ATOM 1463 C C . ASP A 1 190 ? 36.136 2.049 -20.198 1.00 64.06 190 ASP A C 1
ATOM 1465 O O . ASP A 1 190 ? 36.031 1.875 -18.978 1.00 64.06 190 ASP A O 1
ATOM 1469 N N . VAL A 1 191 ? 35.041 2.209 -20.945 1.00 59.84 191 VAL A N 1
ATOM 1470 C CA . VAL A 1 191 ? 33.742 1.753 -20.431 1.00 59.84 191 VAL A CA 1
ATOM 1471 C C . VAL A 1 191 ? 33.785 0.234 -20.460 1.00 59.84 191 VAL A C 1
ATOM 1473 O O . VAL A 1 191 ? 33.797 -0.356 -21.535 1.00 59.84 191 VAL A O 1
ATOM 1476 N N . ALA A 1 192 ? 33.821 -0.400 -19.285 1.00 59.22 192 ALA A N 1
ATOM 1477 C CA . ALA A 1 192 ? 33.746 -1.852 -19.186 1.00 59.22 192 ALA A CA 1
ATOM 1478 C C . ALA A 1 192 ? 32.583 -2.350 -20.052 1.00 59.22 192 ALA A C 1
ATOM 1480 O O . ALA A 1 192 ? 31.440 -1.939 -19.820 1.00 59.22 192 ALA A O 1
ATOM 1481 N N . ASP A 1 193 ? 32.890 -3.198 -21.042 1.00 61.31 193 ASP A N 1
ATOM 1482 C CA . ASP A 1 193 ? 31.906 -3.831 -21.914 1.00 61.31 193 ASP A CA 1
ATOM 1483 C C . ASP A 1 193 ? 30.795 -4.380 -21.030 1.00 61.31 193 ASP A C 1
ATOM 1485 O O . ASP A 1 193 ? 30.983 -5.357 -20.297 1.00 61.31 193 ASP A O 1
ATOM 1489 N N . SER A 1 194 ? 29.654 -3.684 -21.016 1.00 63.06 194 SER A N 1
ATOM 1490 C CA . SER A 1 194 ? 28.576 -4.042 -20.106 1.00 63.06 194 SER A CA 1
ATOM 1491 C C . SER A 1 194 ? 28.253 -5.510 -20.350 1.00 63.06 194 SER A C 1
ATOM 1493 O O . SER A 1 194 ? 28.062 -5.925 -21.500 1.00 63.06 194 SER A O 1
ATOM 1495 N N . ILE A 1 195 ? 28.275 -6.310 -19.280 1.00 59.28 195 ILE A N 1
ATOM 1496 C CA . ILE A 1 195 ? 27.975 -7.738 -19.349 1.00 59.28 195 ILE A CA 1
ATOM 1497 C C . ILE A 1 195 ? 26.667 -7.855 -20.139 1.00 59.28 195 ILE A C 1
ATOM 1499 O O . ILE A 1 195 ? 25.659 -7.279 -19.736 1.00 59.28 195 ILE A O 1
ATOM 1503 N N . LEU A 1 196 ? 26.714 -8.566 -21.274 1.00 70.31 196 LEU A N 1
ATOM 1504 C CA . LEU A 1 196 ? 25.641 -8.791 -22.262 1.00 70.31 196 LEU A CA 1
ATOM 1505 C C . LEU A 1 196 ? 25.555 -7.853 -23.489 1.00 70.31 196 LEU A C 1
ATOM 1507 O O . LEU A 1 196 ? 24.753 -8.163 -24.375 1.00 70.31 196 LEU A O 1
ATOM 1511 N N . TYR A 1 197 ? 26.379 -6.808 -23.649 1.00 82.00 197 TYR A N 1
ATOM 1512 C CA . TYR A 1 197 ? 26.381 -6.016 -24.898 1.00 82.00 197 TYR A CA 1
ATOM 1513 C C . TYR A 1 197 ? 26.646 -6.863 -26.163 1.00 82.00 197 TYR A C 1
ATOM 1515 O O . TYR A 1 197 ? 25.901 -6.716 -27.134 1.00 82.00 197 TYR A O 1
ATOM 1523 N N . PRO A 1 198 ? 27.575 -7.847 -26.155 1.00 82.75 198 PRO A N 1
ATOM 1524 C CA . PRO A 1 198 ? 27.786 -8.726 -27.311 1.00 82.75 198 PRO A CA 1
ATOM 1525 C C . PRO A 1 198 ? 26.575 -9.606 -27.659 1.00 82.75 198 PRO A C 1
ATOM 1527 O O . PRO A 1 198 ? 26.409 -10.040 -28.797 1.00 82.75 198 PRO A O 1
ATOM 1530 N N . ILE A 1 199 ? 25.725 -9.915 -26.676 1.00 86.00 199 ILE A N 1
ATOM 1531 C CA . ILE A 1 199 ? 24.511 -10.714 -26.890 1.00 86.00 199 ILE A CA 1
ATOM 1532 C C . ILE A 1 199 ? 23.399 -9.824 -27.444 1.00 86.00 199 ILE A C 1
ATOM 1534 O O . ILE A 1 199 ? 22.665 -10.236 -28.345 1.00 86.00 199 ILE A O 1
ATOM 1538 N N . PHE A 1 200 ? 23.295 -8.598 -26.929 1.00 88.56 200 PHE A N 1
ATOM 1539 C CA . PHE A 1 200 ? 22.374 -7.595 -27.440 1.00 88.56 200 PHE A CA 1
ATOM 1540 C C . PHE A 1 200 ? 22.676 -7.249 -28.903 1.00 88.56 200 PHE A C 1
ATOM 1542 O O . PHE A 1 200 ? 21.766 -7.334 -29.727 1.00 88.56 200 PHE A O 1
ATOM 1549 N N . SER A 1 201 ? 23.937 -6.960 -29.249 1.00 90.88 201 SER A N 1
ATOM 1550 C CA . SER A 1 201 ? 24.329 -6.614 -30.623 1.00 90.88 201 SER A CA 1
ATOM 1551 C C . SER A 1 201 ? 23.971 -7.723 -31.615 1.00 90.88 201 SER A C 1
ATOM 1553 O O . SER A 1 201 ? 23.282 -7.469 -32.599 1.00 90.88 201 SER A O 1
ATOM 1555 N N . ARG A 1 202 ? 24.282 -8.984 -31.284 1.00 93.94 202 ARG A N 1
ATOM 1556 C CA . ARG A 1 202 ? 23.902 -10.152 -32.100 1.00 93.94 202 ARG A CA 1
ATOM 1557 C C . ARG A 1 202 ? 22.394 -10.283 -32.299 1.00 93.94 202 ARG A C 1
ATOM 1559 O O . ARG A 1 202 ? 21.951 -10.735 -33.353 1.00 93.94 202 ARG A O 1
ATOM 1566 N N . ARG A 1 203 ? 21.589 -9.945 -31.287 1.00 93.56 203 ARG A N 1
ATOM 1567 C CA . ARG A 1 203 ? 20.125 -10.000 -31.395 1.00 93.56 203 ARG A CA 1
ATOM 1568 C C . ARG A 1 203 ? 19.592 -8.881 -32.283 1.00 93.56 203 ARG A C 1
ATOM 1570 O O . ARG A 1 203 ? 18.687 -9.138 -33.068 1.00 93.56 203 ARG A O 1
ATOM 1577 N N . VAL A 1 204 ? 20.161 -7.683 -32.182 1.00 94.38 204 VAL A N 1
ATOM 1578 C CA . VAL A 1 204 ? 19.819 -6.558 -33.061 1.00 94.38 204 VAL A CA 1
ATOM 1579 C C . VAL A 1 204 ? 20.175 -6.883 -34.509 1.00 94.38 204 VAL A C 1
ATOM 1581 O O . VAL A 1 204 ? 19.323 -6.724 -35.376 1.00 94.38 204 VAL A O 1
ATOM 1584 N N . ASP A 1 205 ? 21.363 -7.432 -34.770 1.00 96.31 205 ASP A N 1
ATOM 1585 C CA . ASP A 1 205 ? 21.761 -7.821 -36.128 1.00 96.31 205 ASP A CA 1
ATOM 1586 C C . ASP A 1 205 ? 20.823 -8.883 -36.724 1.00 96.31 205 ASP A C 1
ATOM 1588 O O . ASP A 1 205 ? 20.443 -8.775 -37.888 1.00 96.31 205 ASP A O 1
ATOM 1592 N N . ARG A 1 206 ? 20.363 -9.862 -35.928 1.00 96.44 206 ARG A N 1
ATOM 1593 C CA . ARG A 1 206 ? 19.336 -10.825 -36.376 1.00 96.44 206 ARG A CA 1
ATOM 1594 C C . ARG A 1 206 ? 18.029 -10.140 -36.763 1.00 96.44 206 ARG A C 1
ATOM 1596 O O . ARG A 1 206 ? 17.497 -10.418 -37.825 1.00 96.44 206 ARG A O 1
ATOM 1603 N N . LEU A 1 207 ? 17.548 -9.206 -35.945 1.00 95.06 207 LEU A N 1
ATOM 1604 C CA . LEU A 1 207 ? 16.315 -8.468 -36.233 1.00 95.06 207 LEU A CA 1
ATOM 1605 C C . LEU A 1 207 ? 16.427 -7.583 -37.487 1.00 95.06 207 LEU A C 1
ATOM 1607 O O . LEU A 1 207 ? 15.417 -7.331 -38.143 1.00 95.06 207 LEU A O 1
ATOM 1611 N N . VAL A 1 208 ? 17.633 -7.118 -37.827 1.00 96.88 208 VAL A N 1
ATOM 1612 C CA . VAL A 1 208 ? 17.894 -6.410 -39.089 1.00 96.88 208 VAL A CA 1
ATOM 1613 C C . VAL A 1 208 ? 17.843 -7.374 -40.277 1.00 96.88 208 VAL A C 1
ATOM 1615 O O . VAL A 1 208 ? 17.212 -7.061 -41.283 1.00 96.88 208 VAL A O 1
ATOM 1618 N N . VAL A 1 209 ? 18.451 -8.559 -40.156 1.00 96.81 209 VAL A N 1
ATOM 1619 C CA . VAL A 1 209 ? 18.394 -9.610 -41.193 1.00 96.81 209 VAL A CA 1
ATOM 1620 C C . VAL A 1 209 ? 16.960 -10.087 -41.430 1.00 96.81 209 VAL A C 1
ATOM 1622 O O . VAL A 1 209 ? 16.556 -10.259 -42.577 1.00 96.81 209 VAL A O 1
ATOM 1625 N N . ASP A 1 210 ? 16.170 -10.214 -40.364 1.00 96.62 210 ASP A N 1
ATOM 1626 C CA . ASP A 1 210 ? 14.759 -10.609 -40.425 1.00 96.62 210 ASP A CA 1
ATOM 1627 C C . ASP A 1 210 ? 13.847 -9.492 -40.984 1.00 96.62 210 ASP A C 1
ATOM 1629 O O . ASP A 1 210 ? 12.634 -9.669 -41.095 1.00 96.62 210 ASP A O 1
ATOM 1633 N N . GLY A 1 211 ? 14.403 -8.320 -41.319 1.00 93.12 211 GLY A N 1
ATOM 1634 C CA . GLY A 1 211 ? 13.668 -7.188 -41.890 1.00 93.12 211 GLY A CA 1
ATOM 1635 C C . GLY A 1 211 ? 12.755 -6.460 -40.900 1.00 93.12 211 GLY A C 1
ATOM 1636 O O . GLY A 1 211 ? 11.973 -5.599 -41.303 1.00 93.12 211 GLY A O 1
ATOM 1637 N N . ILE A 1 212 ? 12.853 -6.782 -39.607 1.00 94.50 212 ILE A N 1
ATOM 1638 C CA . ILE A 1 212 ? 12.060 -6.165 -38.536 1.00 94.50 212 ILE A CA 1
ATOM 1639 C C . ILE A 1 212 ? 12.604 -4.767 -38.214 1.00 94.50 212 ILE A C 1
ATOM 1641 O O . ILE A 1 212 ? 11.836 -3.849 -37.927 1.00 94.50 212 ILE A O 1
ATOM 1645 N N . LEU A 1 213 ? 13.927 -4.590 -38.279 1.00 85.56 213 LEU A N 1
ATOM 1646 C CA . LEU A 1 213 ? 14.601 -3.305 -38.094 1.00 85.56 213 LEU A CA 1
ATOM 1647 C C . LEU A 1 213 ? 15.290 -2.871 -39.394 1.00 85.56 213 LEU A C 1
ATOM 1649 O O . LEU A 1 213 ? 16.049 -3.634 -39.984 1.00 85.56 213 LEU A O 1
ATOM 1653 N N . LYS A 1 214 ? 15.068 -1.622 -39.820 1.00 84.25 214 LYS A N 1
ATOM 1654 C CA . LYS A 1 214 ? 15.868 -0.980 -40.874 1.00 84.25 214 LYS A CA 1
ATOM 1655 C C . LYS A 1 214 ? 17.052 -0.259 -40.236 1.00 84.25 214 LYS A C 1
ATOM 1657 O O . LYS A 1 214 ? 16.858 0.468 -39.263 1.00 84.25 214 LYS A O 1
ATOM 1662 N N . ARG A 1 215 ? 18.249 -0.499 -40.772 1.00 72.00 215 ARG A N 1
ATOM 1663 C CA . ARG A 1 215 ? 19.430 0.325 -40.486 1.00 72.00 215 ARG A CA 1
ATOM 1664 C C . ARG A 1 215 ? 19.291 1.702 -41.118 1.00 72.00 215 ARG A C 1
ATOM 1666 O O . ARG A 1 215 ? 18.672 1.779 -42.203 1.00 72.00 215 ARG A O 1
#

Mean predicted aligned error: 20.11 Å

Radius of gyration: 31.28 Å; Cα contacts (8 Å, |Δi|>4): 79; chains: 1; bounding box: 66×64×82 Å

Organism: NCBI:txid765257

Sequence (215 aa):
MYRCQLSRCSGRLHSSLHALKLHVELSHLSRVSLPCPIRDCDAVFARVPQLQTHFEETHRKDFGDHVPAHAIIPQASPAIPTSLVPPPLLSSSDVPSHTMTVSVISSKCRASQMSLDGTSRLPRKWSRLNAQDDEDEVHDDIVFGDLPSLTLSKGSVDPVTVEVSKQPVDVRAQLSRPQPVIYPPISTDDVADSILYPIFSRRVDRLVVDGILKR